Protein 5LP9 (pdb70)

B-factor: mean 19.64, std 20.57, range [0.11, 156.97]

Foldseek 3Di:
DDFWKAAWAKEWEAEQEDDPFWHWDPDQRTDIDTQGMDTLVQQAAAFGKDRKDKDKTKTFQGDVVRFFKKWKAKAADACDPVRQQWHNFPDPPPQHKPQKGKFKAWPVGDTHGRHQPGIGDIDTDDGGMDIGMIIMIMGGRHRMGYHYGYYYMYMYMDGD

Sequence (160 aa):
AADDTTTTVNNGGGGTTIIHHFKGGEEVVVNAACAVDAGSVDDQTTVVQQLLGGQQVVRRTASLKQAGATSSSAVVGFNNIIQLNDCDTTTVATKAAVAFLGTTAIDDATRTDVLLALQSSAAGSATNVGVQIILLDRTTGNALTLDGATFSAAQQTTTTLNNNGTNNTTIIPPFQQARYYAIGEEATPGAANADATFKKVVQQYQQ

Secondary structure (DSSP, 8-state):
--SSEEEEEEEEEE-----SS-EE-TTTSEEEEEPPEEEGGGS-STT-EEEEEEEEEEEEEE-TTT-SEEEEEEE--EEETTEEEEEPPS--STTB-EEEEEEEE-TTS-B--SBS--PPPPEEPPSEEEEEEEEEEEEEEEEEE-EEEEEEEEEEEEE-

Radius of gyration: 16.4 Å; Cα contacts (8 Å, |Δi|>4): 590; chains: 1; bounding box: 34×29×52 Å

Solvent-accessible surface area: 7360 Å² total; per-residue (Å²): 157,46,110,80,18,0,52,23,23,39,0,52,0,104,5,133,52,142,72,92,1,7,49,21,37,89,54,5,30,78,27,69,8,125,11,25,129,11,147,22,80,49,0,52,82,62,38,24,55,29,42,55,42,62,12,70,0,56,0,35,114,6,61,42,132,74,4,66,68,0,0,0,0,0,87,26,96,34,38,55,97,102,92,73,39,0,2,23,19,133,42,74,67,112,64,20,0,47,58,2,0,0,7,0,6,8,125,76,42,86,33,6,44,8,75,9,68,48,63,7,26,56,23,100,14,83,103,27,79,5,64,0,52,9,68,0,60,1,37,0,43,17,122,5,51,46,6,38,0,59,2,72,6,62,4,81,21,73,40,137

InterPro domains:
  IPR000259 Fimbrial-type adhesion domain [PF00419] (33-182)
  IPR008966 Adhesion domain superfamily [SSF49401] (32-182)
  IPR036937 Fimbrial-type adhesion domain superfamily [G3DSA:2.60.40.1090] (31-182)
  IPR050263 Bacterial Fimbrial Adherence [PTHR33420] (1-182)

Organism: Shigella flexneri (NCBI:txid623)

Structure (mmCIF, N/CA/C/O backbone):
data_5LP9
#
_entry.id   5LP9
#
_cell.length_a   24.140
_cell.length_b   53.780
_cell.length_c   50.290
_cell.angle_alpha   90.000
_cell.angle_beta   100.336
_cell.angle_gamma   90.000
#
_symmetry.space_group_name_H-M   'P 1 21 1'
#
loop_
_entity.id
_entity.type
_entity.pdbx_description
1 polymer 'Major type 1 subunit fimbrin (Pilin)'
2 water water
#
loop_
_atom_site.group_PDB
_atom_site.id
_atom_site.type_symbol
_atom_site.label_atom_id
_atom_site.label_alt_id
_atom_site.label_comp_id
_atom_site.label_asym_id
_atom_site.label_entity_id
_atom_site.label_seq_id
_atom_site.pdbx_PDB_ins_code
_atom_site.Cartn_x
_atom_site.Cartn_y
_atom_site.Cartn_z
_atom_site.occupancy
_atom_site.B_iso_or_equiv
_atom_site.auth_seq_id
_atom_site.auth_comp_id
_atom_site.auth_asym_id
_atom_site.auth_atom_id
_atom_site.pdbx_PDB_model_num
ATOM 1 N N A ALA A 1 3 ? 0.37659 -5.79520 42.02820 0.720 21.20517 3 ALA A N 1
ATOM 2 N N B ALA A 1 3 ? 0.79031 -4.96544 41.31901 0.280 13.80955 3 ALA A N 1
ATOM 3 C CA A ALA A 1 3 ? -0.47048 -5.53482 40.87449 0.720 12.98050 3 ALA A CA 1
ATOM 4 C CA B ALA A 1 3 ? -0.45778 -5.71364 41.22391 0.280 16.04140 3 ALA A CA 1
ATOM 5 C C A ALA A 1 3 ? -1.54526 -4.49567 41.20443 0.720 9.24848 3 ALA A C 1
ATOM 6 C C B ALA A 1 3 ? -1.64296 -4.79255 41.49760 0.280 22.23688 3 ALA A C 1
ATOM 7 O O A ALA A 1 3 ? -2.39539 -4.16955 40.39379 0.720 13.61742 3 ALA A O 1
ATOM 8 O O B ALA A 1 3 ? -2.69112 -4.90403 40.86195 0.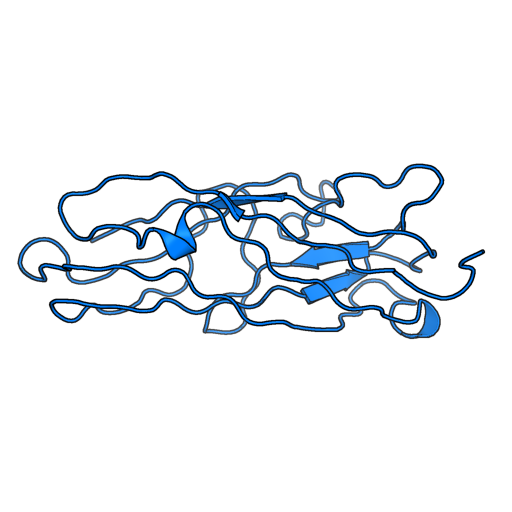280 15.26762 3 ALA A O 1
ATOM 19 N N A ASP A 1 4 ? -1.50257 -3.95300 42.40244 0.660 10.34071 4 ASP A N 1
ATOM 20 N N B ASP A 1 4 ? -1.46260 -3.87820 42.44814 0.340 36.81231 4 ASP A N 1
ATOM 21 C CA A ASP A 1 4 ? -2.47176 -2.96163 42.85387 0.660 9.17742 4 ASP A CA 1
ATOM 22 C CA B ASP A 1 4 ? -2.50425 -2.94772 42.87189 0.340 26.59003 4 ASP A CA 1
ATOM 23 C C A ASP A 1 4 ? -1.89749 -1.56915 42.60768 0.660 9.95909 4 ASP A C 1
ATOM 24 C C B ASP A 1 4 ? -1.97528 -1.53330 42.68101 0.340 13.45688 4 ASP A C 1
ATOM 25 O O A ASP A 1 4 ? -0.92563 -1.16808 43.25562 0.660 12.52519 4 ASP A O 1
ATOM 26 O O B ASP A 1 4 ? -1.09789 -1.08996 43.42985 0.340 13.90430 4 ASP A O 1
ATOM 43 N N . THR A 1 5 ? -2.51071 -0.82738 41.68518 1.000 8.47470 5 THR A N 1
ATOM 44 C CA . THR A 1 5 ? -2.14876 0.55956 41.41853 1.000 8.55892 5 THR A CA 1
ATOM 45 C C . THR A 1 5 ? -3.24765 1.54035 41.78579 1.000 8.16940 5 THR A C 1
ATOM 46 O O . THR A 1 5 ? -3.07447 2.74109 41.57003 1.000 9.54588 5 THR A O 1
ATOM 57 N N . THR A 1 6 ? -4.35545 1.06917 42.35628 1.000 7.75883 6 THR A N 1
ATOM 58 C CA . THR A 1 6 ? -5.53606 1.91057 42.50623 1.000 8.13519 6 THR A CA 1
ATOM 59 C C . THR A 1 6 ? -6.23603 1.85219 43.85114 1.000 8.17730 6 THR A C 1
ATOM 60 O O . THR A 1 6 ? -7.15368 2.65815 44.02855 1.000 9.34059 6 THR A O 1
ATOM 71 N N . THR A 1 7 ? -5.89086 0.94772 44.77613 1.000 8.89317 7 THR A N 1
ATOM 72 C CA A THR A 1 7 ? -6.66937 0.79198 46.00203 0.580 11.83563 7 THR A CA 1
ATOM 73 C CA B THR A 1 7 ? -6.66423 0.83355 46.00551 0.420 7.29561 7 THR A CA 1
ATOM 74 C C . THR A 1 7 ? -5.78364 0.68813 47.23771 1.000 9.50640 7 THR A C 1
ATOM 75 O O . THR A 1 7 ? -4.66078 0.16851 47.19648 1.000 10.26965 7 THR A O 1
ATOM 96 N N . VAL A 1 8 ? -6.34117 1.15578 48.34566 1.000 10.04331 8 VAL A N 1
ATOM 97 C CA . VAL A 1 8 ? -5.92862 0.74251 49.67511 1.000 11.08028 8 VAL A CA 1
ATOM 98 C C . VAL A 1 8 ? -6.68744 -0.55398 49.93687 1.000 12.16725 8 VAL A C 1
ATOM 99 O O . VAL A 1 8 ? -7.92061 -0.57568 49.88700 1.000 13.37266 8 VAL A O 1
ATOM 112 N N A ASN A 1 9 ? -5.92899 -1.63945 50.14271 0.480 13.63058 9 ASN A N 1
ATOM 113 N N B ASN A 1 9 ? -5.97665 -1.64355 50.20995 0.520 11.41979 9 ASN A N 1
ATOM 114 C CA A ASN A 1 9 ? -6.44165 -3.00443 50.27271 0.480 15.79137 9 ASN A CA 1
ATOM 115 C CA B ASN A 1 9 ? -6.65337 -2.93037 50.31388 0.520 11.68298 9 ASN A CA 1
ATOM 116 C C A ASN A 1 9 ? -6.55121 -3.31520 51.75684 0.480 19.08913 9 ASN A C 1
ATOM 117 C C B ASN A 1 9 ? -6.41801 -3.58738 51.66968 0.520 14.01747 9 ASN A C 1
ATOM 118 O O A ASN A 1 9 ? -5.60996 -3.81051 52.37835 0.480 22.36584 9 ASN A O 1
ATOM 119 O O B ASN A 1 9 ? -5.50699 -3.22603 52.42139 0.520 20.99462 9 ASN A O 1
ATOM 140 N N A GLY A 1 10 ? -7.71038 -3.02738 52.32641 0.500 24.76086 10 GLY A N 1
ATOM 141 N N B GLY A 1 10 ? -7.27093 -4.56902 51.96952 0.500 17.02836 10 GLY A N 1
ATOM 142 C CA A GLY A 1 10 ? -7.93082 -3.31121 53.72643 0.500 35.63322 10 GLY A CA 1
ATOM 143 C CA B GLY A 1 10 ? -7.16178 -5.34441 53.18894 0.500 23.96603 10 GLY A CA 1
ATOM 144 C C A GLY A 1 10 ? -7.75076 -4.76738 54.08309 0.500 29.02716 10 GLY A C 1
ATOM 145 C C B GLY A 1 10 ? -7.89202 -4.71987 54.36051 0.500 15.90980 10 GLY A C 1
ATOM 146 O O A GLY A 1 10 ? -8.39233 -5.65150 53.50847 0.500 22.88959 10 GLY A O 1
ATOM 147 O O B GLY A 1 10 ? -8.98648 -5.16122 54.72804 0.500 23.81601 10 GLY A O 1
ATOM 154 N N A GLY A 1 11 ? -6.85479 -5.02114 55.02798 0.540 39.72582 11 GLY A N 1
ATOM 155 N N B GLY A 1 11 ? -7.29421 -3.69702 54.96394 0.460 11.44611 11 GLY A N 1
ATOM 156 C CA A GLY A 1 11 ? -6.79491 -6.30922 55.67726 0.540 18.51801 11 GLY A CA 1
ATOM 157 C CA B GLY A 1 11 ? -7.93071 -3.00052 56.07281 0.460 13.19369 11 GLY A CA 1
ATOM 158 C C A GLY A 1 11 ? -7.62746 -6.26147 56.93760 0.540 10.34861 11 GLY A C 1
ATOM 159 C C B GLY A 1 11 ? -8.25460 -3.84497 57.28755 0.460 13.05420 11 GLY A C 1
ATOM 160 O O A GLY A 1 11 ? -8.86098 -6.31078 56.87742 0.540 11.31451 11 GLY A O 1
ATOM 161 O O B GLY A 1 11 ? -9.32177 -3.66831 57.88348 0.460 13.77007 11 GLY A O 1
ATOM 168 N N A THR A 1 12 ? -6.97321 -6.13239 58.08381 0.530 9.23795 12 THR A N 1
ATOM 169 N N B THR A 1 12 ? -7.35765 -4.73524 57.69699 0.470 12.24094 12 THR A N 1
ATOM 170 C CA A THR A 1 12 ? -7.68570 -6.12166 59.34391 0.530 10.16964 12 THR A CA 1
ATOM 171 C CA B THR A 1 12 ? -7.58613 -5.52543 58.90626 0.470 10.96710 12 THR A CA 1
ATOM 172 C C A THR A 1 12 ? -7.07766 -5.06866 60.24353 0.530 9.58536 12 THR A C 1
ATOM 173 C C B THR A 1 12 ? -7.05062 -4.77093 60.12481 0.470 9.11162 12 THR A C 1
ATOM 174 O O A THR A 1 12 ? -5.89727 -4.72717 60.12853 0.530 8.83001 12 THR A O 1
ATOM 175 O O B THR A 1 12 ? -5.87734 -4.38104 60.14579 0.470 10.61443 12 THR A O 1
ATOM 196 N N . ILE A 1 13 ? -7.90873 -4.55467 61.13183 1.000 10.02225 13 ILE A N 1
ATOM 197 C CA A ILE A 1 13 ? -7.43854 -3.91860 62.35076 0.510 9.53535 13 ILE A CA 1
ATOM 198 C CA B ILE A 1 13 ? -7.52141 -3.87564 62.36539 0.490 10.99869 13 ILE A CA 1
ATOM 199 C C . ILE A 1 13 ? -7.67867 -4.88153 63.49661 1.000 9.31691 13 ILE A C 1
ATOM 200 O O . ILE A 1 13 ? -8.77739 -5.42246 63.68275 1.000 10.58285 13 ILE A O 1
ATOM 231 N N A HIS A 1 14 ? -6.64888 -5.06737 64.29703 0.610 11.34873 14 HIS A N 1
ATOM 232 N N B HIS A 1 14 ? -6.57791 -5.18177 64.17717 0.390 7.06137 14 HIS A N 1
ATOM 233 C CA A HIS A 1 14 ? -6.60488 -6.11248 65.30599 0.610 9.33007 14 HIS A CA 1
ATOM 234 C CA B HIS A 1 14 ? -6.57121 -6.08083 65.32091 0.390 10.38546 14 HIS A CA 1
ATOM 235 C C A HIS A 1 14 ? -6.54530 -5.43891 66.66864 0.610 9.03529 14 HIS A C 1
ATOM 236 C C B HIS A 1 14 ? -6.65621 -5.26476 66.60041 0.390 10.52758 14 HIS A C 1
ATOM 237 O O A HIS A 1 14 ? -5.55944 -4.76494 66.98357 0.610 9.14320 14 HIS A O 1
ATOM 238 O O B HIS A 1 14 ? -5.89590 -4.30894 66.78260 0.390 11.75930 14 HIS A O 1
ATOM 267 N N . PHE A 1 15 ? -7.59175 -5.62998 67.47017 1.000 8.51944 15 PHE A N 1
ATOM 268 C CA . PHE A 1 15 ? -7.72712 -5.03438 68.78855 1.000 8.26152 15 PHE A CA 1
ATOM 269 C C . PHE A 1 15 ? -7.50034 -6.09719 69.85154 1.000 9.17215 15 PHE A C 1
ATOM 270 O O . PHE A 1 15 ? -8.07592 -7.19134 69.77502 1.000 11.73035 15 PHE A O 1
ATOM 287 N N . LYS A 1 16 ? -6.70954 -5.75763 70.85937 1.000 8.17203 16 LYS A N 1
ATOM 288 C CA . LYS A 1 16 ? -6.53076 -6.60358 72.02531 1.000 8.15361 16 LYS A CA 1
ATOM 289 C C . LYS A 1 16 ? -6.73293 -5.77757 73.28232 1.000 8.06412 16 LYS A C 1
ATOM 290 O O . LYS A 1 16 ? -6.28935 -4.63098 73.37079 1.000 9.14057 16 LYS A O 1
ATOM 309 N N A GLY A 1 17 ? -7.38098 -6.36920 74.25101 0.440 9.75117 17 GLY A N 1
ATOM 310 N N B GLY A 1 17 ? -7.40413 -6.37819 74.28305 0.560 8.20098 17 GLY A N 1
ATOM 311 C CA A GLY A 1 17 ? -7.44965 -5.75934 75.54826 0.440 8.71420 17 GLY A CA 1
ATOM 312 C CA B GLY A 1 17 ? -7.73687 -5.67691 75.52099 0.560 10.93552 17 GLY A CA 1
ATOM 313 C C A GLY A 1 17 ? -7.77922 -6.90658 76.45379 0.440 8.20625 17 GLY A C 1
ATOM 314 C C B GLY A 1 17 ? -8.13165 -6.55749 76.70232 0.560 9.08004 17 GLY A C 1
ATOM 315 O O A GLY A 1 17 ? -8.75132 -7.61881 76.21799 0.440 9.52483 17 GLY A O 1
ATOM 316 O O B GLY A 1 17 ? -9.31146 -6.73276 77.03739 0.560 11.10659 17 GLY A O 1
ATOM 323 N N A GLU A 1 18 ? -6.93142 -7.18696 77.40474 0.330 14.28329 18 GLU A N 1
ATOM 324 N N B GLU A 1 18 ? -7.14281 -7.09117 77.39098 0.670 16.45987 18 GLU A N 1
ATOM 325 C CA A GLU A 1 18 ? -7.17174 -8.27572 78.33678 0.330 8.37995 18 GLU A CA 1
ATOM 326 C CA B GLU A 1 18 ? -7.40509 -7.98562 78.51340 0.670 17.66264 18 GLU A CA 1
ATOM 327 C C A GLU A 1 18 ? -7.08844 -7.59720 79.68462 0.330 5.91124 18 GLU A C 1
ATOM 328 C C B GLU A 1 18 ? -7.36115 -7.16089 79.79524 0.670 20.27612 18 GLU A C 1
ATOM 329 O O A GLU A 1 18 ? -6.04695 -7.59374 80.33300 0.330 7.95622 18 GLU A O 1
ATOM 330 O O B GLU A 1 18 ? -6.32550 -7.04817 80.45219 0.670 24.90299 18 GLU A O 1
ATOM 353 N N A VAL A 1 19 ? -8.18022 -6.95970 80.06526 0.380 6.11389 19 VAL A N 1
ATOM 354 N N B VAL A 1 19 ? -8.50228 -6.58737 80.15759 0.620 26.91639 19 VAL A N 1
ATOM 355 C CA A VAL A 1 19 ? -8.23968 -6.15738 81.28390 0.380 6.40603 19 VAL A CA 1
ATOM 356 C CA B VAL A 1 19 ? -8.60767 -5.73489 81.33146 0.620 40.23640 19 VAL A CA 1
ATOM 357 C C A VAL A 1 19 ? -9.33578 -6.70595 82.20070 0.380 7.06400 19 VAL A C 1
ATOM 358 C C B VAL A 1 19 ? -9.56778 -6.39919 82.30476 0.620 19.49444 19 VAL A C 1
ATOM 359 O O A VAL A 1 19 ? -10.35071 -7.22969 81.72621 0.380 9.89856 19 VAL A O 1
ATOM 360 O O B VAL A 1 19 ? -10.71104 -6.71513 81.95091 0.620 21.15254 19 VAL A O 1
ATOM 385 N N . VAL A 1 20 ? -9.10578 -6.60810 83.52919 1.000 9.85644 20 VAL A N 1
ATOM 386 C CA . VAL A 1 20 ? -9.89641 -7.27791 84.56368 1.000 10.87236 20 VAL A CA 1
ATOM 387 C C . VAL A 1 20 ? -10.35581 -6.25268 85.60009 1.000 10.33282 20 VAL A C 1
ATOM 388 O O . VAL A 1 20 ? -9.54214 -5.47292 86.11392 1.000 12.40149 20 VAL A O 1
ATOM 401 N N . ASN A 1 21 ? -11.64702 -6.31178 85.94941 1.000 10.98816 21 ASN A N 1
ATOM 402 C CA . ASN A 1 21 ? -12.23611 -5.41136 86.92063 1.000 9.89592 21 ASN A CA 1
ATOM 403 C C . ASN A 1 21 ? -13.41565 -6.09919 87.58757 1.000 10.30387 21 ASN A C 1
ATOM 404 O O . ASN A 1 21 ? -14.09370 -6.91776 86.97168 1.000 11.01974 21 ASN A O 1
ATOM 415 N N . ALA A 1 22 ? -13.69013 -5.72441 88.83648 1.000 10.77498 22 ALA A N 1
ATOM 416 C CA . ALA A 1 22 ? -14.83281 -6.28245 89.55606 1.000 12.59888 22 ALA A CA 1
ATOM 417 C C . ALA A 1 22 ? -16.18253 -5.86480 88.96603 1.000 9.84329 22 ALA A C 1
ATOM 418 O O . ALA A 1 22 ? -17.19551 -6.52163 89.22704 1.000 12.65941 22 ALA A O 1
ATOM 425 N N . ALA A 1 23 ? -16.23563 -4.78068 88.20198 1.000 7.65881 23 ALA A N 1
ATOM 426 C CA . ALA A 1 23 ? -17.52611 -4.25082 87.76300 1.000 7.95885 23 ALA A CA 1
ATOM 427 C C . ALA A 1 23 ? -18.20824 -5.14582 86.73363 1.000 7.09559 23 ALA A C 1
ATOM 428 O O . ALA A 1 23 ? -19.41971 -5.38424 86.81820 1.000 8.26415 23 ALA A O 1
ATOM 435 N N . CYS A 1 24 ? -17.44642 -5.57472 85.72669 1.000 7.81936 24 CYS A N 1
ATOM 436 C CA . CYS A 1 24 ? -17.93026 -6.33711 84.58986 1.000 7.38246 24 CYS A CA 1
ATOM 437 C C . CYS A 1 24 ? -16.78047 -7.20809 84.10485 1.000 7.58512 24 CYS A C 1
ATOM 438 O O . CYS A 1 24 ? -15.62228 -6.93052 84.39981 1.000 9.16162 24 CYS A O 1
ATOM 445 N N . ALA A 1 25 ? -17.10644 -8.22168 83.30870 1.000 7.71408 25 ALA A N 1
ATOM 446 C CA . ALA A 1 25 ? -16.11932 -9.01043 82.58423 1.000 7.98780 25 ALA A CA 1
ATOM 447 C C . ALA A 1 25 ? -16.13318 -8.60713 81.12223 1.000 7.69303 25 ALA A C 1
ATOM 448 O O . ALA A 1 25 ? -17.18859 -8.50607 80.51387 1.000 10.47231 25 ALA A O 1
ATOM 455 N N . VAL A 1 26 ? -14.96070 -8.43692 80.52147 1.000 7.89305 26 VAL A N 1
ATOM 456 C CA . VAL A 1 26 ? -14.92668 -8.20902 79.08144 1.000 7.25087 26 VAL A CA 1
ATOM 457 C C . VAL A 1 26 ? -15.24423 -9.52515 78.38085 1.000 6.93504 26 VAL A C 1
ATOM 458 O O . VAL A 1 26 ? -14.63776 -10.56802 78.66486 1.000 7.47458 26 VAL A O 1
ATOM 471 N N . ASP A 1 27 ? -16.20319 -9.49214 77.46564 1.000 6.81397 27 ASP A N 1
ATOM 472 C CA . ASP A 1 27 ? -16.61822 -10.69801 76.76036 1.000 6.68501 27 ASP A CA 1
ATOM 473 C C . ASP A 1 27 ? -15.43441 -11.32606 76.04127 1.000 6.71396 27 ASP A C 1
ATOM 474 O O . ASP A 1 27 ? -14.58818 -10.62867 75.47828 1.000 7.10875 27 ASP A O 1
ATOM 483 N N . ALA A 1 28 ? -15.41550 -12.65382 75.99377 1.000 6.79555 28 ALA A N 1
ATOM 484 C CA . ALA A 1 28 ? -14.30506 -13.33656 75.35452 1.000 7.32983 28 ALA A CA 1
ATOM 485 C C . ALA A 1 28 ? -14.21843 -13.04066 73.86496 1.000 7.43510 28 ALA A C 1
ATOM 486 O O . ALA A 1 28 ? -13.13513 -13.17780 73.29606 1.000 8.52997 28 ALA A O 1
ATOM 493 N N . GLY A 1 29 ? -15.31267 -12.64294 73.22188 1.000 7.45616 29 GLY A N 1
ATOM 494 C CA . GLY A 1 29 ? -15.24837 -12.23930 71.82794 1.000 8.09834 29 GLY A CA 1
ATOM 495 C C . GLY A 1 29 ? -14.73074 -10.83850 71.60506 1.000 8.02991 29 GLY A C 1
ATOM 496 O O . GLY A 1 29 ? -14.57845 -10.43581 70.44942 1.000 11.04869 29 GLY A O 1
ATOM 500 N N . SER A 1 30 ? -14.49480 -10.07360 72.67186 1.000 6.90083 30 SER A N 1
ATOM 501 C CA . SER A 1 30 ? -14.03113 -8.70216 72.55726 1.000 7.31403 30 SER A CA 1
ATOM 502 C C . SER A 1 30 ? -12.55329 -8.51515 72.87312 1.000 7.47984 30 SER A C 1
ATOM 503 O O . SER A 1 30 ? -11.98602 -7.49871 72.47180 1.000 8.91949 30 SER A O 1
ATOM 511 N N . VAL A 1 31 ? -11.93141 -9.45292 73.59825 1.000 7.95359 31 VAL A N 1
ATOM 512 C CA . VAL A 1 31 ? -10.57241 -9.26155 74.09405 1.000 8.58524 31 VAL A CA 1
ATOM 513 C C . VAL A 1 31 ? -9.51604 -9.39836 73.01096 1.000 8.27994 31 VAL A C 1
ATOM 514 O O . VAL A 1 31 ? -8.38023 -8.94888 73.19674 1.000 8.89580 31 VAL A O 1
ATOM 527 N N A ASP A 1 32 ? -9.81675 -10.13765 71.95230 0.350 14.42541 32 ASP A N 1
ATOM 528 N N B ASP A 1 32 ? -9.85806 -10.01191 71.87616 0.650 7.13243 32 ASP A N 1
ATOM 529 C CA A ASP A 1 32 ? -8.92476 -10.28234 70.80650 0.350 21.47889 32 ASP A CA 1
ATOM 530 C CA B ASP A 1 32 ? -8.89138 -10.25672 70.81672 0.650 7.96148 32 ASP A CA 1
ATOM 531 C C A ASP A 1 32 ? -9.87642 -10.32904 69.62362 0.350 12.15409 32 ASP A C 1
ATOM 532 C C B ASP A 1 32 ? -9.61260 -10.35022 69.48321 0.650 9.81697 32 ASP A C 1
ATOM 533 O O A ASP A 1 32 ? -10.53864 -11.34444 69.39577 0.350 14.34383 32 ASP A O 1
ATOM 534 O O B ASP A 1 32 ? -9.82817 -11.44696 68.96840 0.650 12.62520 32 ASP A O 1
ATOM 551 N N . GLN A 1 33 ? -9.98024 -9.21809 68.89988 1.000 9.90119 33 GLN A N 1
ATOM 552 C CA . GLN A 1 33 ? -10.92212 -9.17485 67.79101 1.000 10.78287 33 GLN A CA 1
ATOM 553 C C . GLN A 1 33 ? -10.30265 -8.50230 66.58265 1.000 10.75392 33 GLN A C 1
ATOM 554 O O . GLN A 1 33 ? -9.39446 -7.68092 66.70101 1.000 11.43032 33 GLN A O 1
ATOM 569 N N A THR A 1 34 ? -10.86562 -8.76982 65.41675 0.560 14.86231 34 THR A N 1
ATOM 570 N N B THR A 1 34 ? -10.76753 -8.94700 65.41948 0.440 14.63860 34 THR A N 1
ATOM 571 C CA A THR A 1 34 ? -10.47688 -8.05749 64.20986 0.560 13.55426 34 THR A CA 1
ATOM 572 C CA B THR A 1 34 ? -10.21114 -8.59613 64.12078 0.440 14.22802 34 THR A CA 1
ATOM 573 C C A THR A 1 34 ? -11.68327 -7.37490 63.58298 0.560 11.29346 34 THR A C 1
ATOM 574 C C B THR A 1 34 ? -11.35294 -8.02434 63.29479 0.440 15.30710 34 THR A C 1
ATOM 575 O O A THR A 1 34 ? -12.80719 -7.89712 63.62262 0.560 13.63058 34 THR A O 1
ATOM 576 O O B THR A 1 34 ? -12.35547 -8.71053 63.07710 0.440 18.34167 34 THR A O 1
ATOM 597 N N A VAL A 1 35 ? -11.44281 -6.20440 63.01704 0.400 10.27492 35 VAL A N 1
ATOM 598 N N B V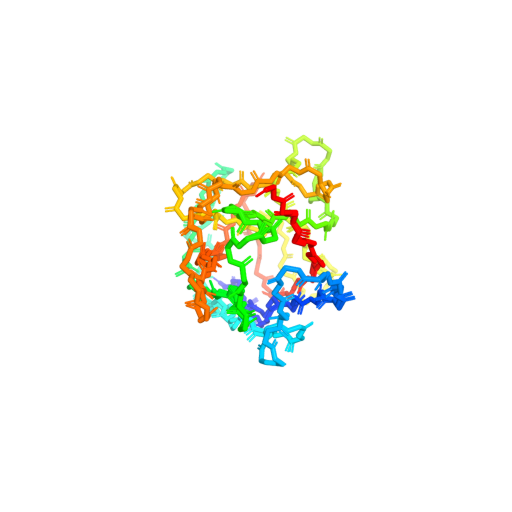AL A 1 35 ? -11.19937 -6.77732 62.83763 0.600 15.02549 35 VAL A N 1
ATOM 599 C CA A VAL A 1 35 ? -12.42681 -5.52918 62.19949 0.400 13.94378 35 VAL A CA 1
ATOM 600 C CA B VAL A 1 35 ? -12.22947 -6.01986 62.12409 0.600 18.41010 35 VAL A CA 1
ATOM 601 C C A VAL A 1 35 ? -11.89270 -5.61935 60.78750 0.400 14.36751 35 VAL A C 1
ATOM 602 C C B VAL A 1 35 ? -11.71163 -5.69300 60.72398 0.600 15.63345 35 VAL A C 1
ATOM 603 O O A VAL A 1 35 ? -10.86543 -5.00724 60.47127 0.400 14.56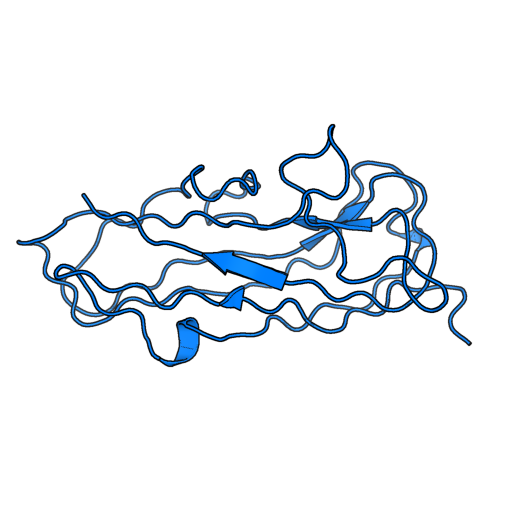490 35 VAL A O 1
ATOM 604 O O B VAL A 1 35 ? -10.50142 -5.54735 60.55261 0.600 10.91710 35 VAL A O 1
ATOM 629 N N A GLN A 1 36 ? -12.53305 -6.43616 59.95647 0.500 10.70918 36 GLN A N 1
ATOM 630 N N B GLN A 1 36 ? -12.61796 -5.53092 59.73223 0.500 10.63812 36 GLN A N 1
ATOM 631 C CA A GLN A 1 36 ? -12.16686 -6.44284 58.55507 0.500 11.39347 36 GLN A CA 1
ATOM 632 C CA B GLN A 1 36 ? -12.25674 -5.52584 58.30369 0.500 10.90131 36 GLN A CA 1
ATOM 633 C C A GLN A 1 36 ? -12.24513 -5.01770 58.02923 0.500 11.05922 36 GLN A C 1
ATOM 634 C C B GLN A 1 36 ? -12.85259 -4.32584 57.55889 0.500 10.16438 36 GLN A C 1
ATOM 635 O O A GLN A 1 36 ? -13.24061 -4.31830 58.24407 0.500 13.97273 36 GLN A O 1
ATOM 636 O O B GLN A 1 36 ? -14.06183 -4.29363 57.29836 0.500 11.27504 36 GLN A O 1
ATOM 663 N N A LEU A 1 37 ? -11.17263 -4.58162 57.36959 0.470 11.00921 37 LEU A N 1
ATOM 664 N N B LEU A 1 37 ? -12.00329 -3.35646 57.16560 0.530 9.23005 37 LEU A N 1
ATOM 665 C CA A LEU A 1 37 ? -11.09075 -3.26904 56.74729 0.470 10.47231 37 LEU A CA 1
ATOM 666 C CA B LEU A 1 37 ? -12.46944 -2.16981 56.44710 0.530 9.08530 37 LEU A CA 1
ATOM 667 C C A LEU A 1 37 ? -11.40610 -3.38715 55.26280 0.470 12.59098 37 LEU A C 1
ATOM 668 C C B LEU A 1 37 ? -12.58086 -2.37627 54.94038 0.530 9.31164 37 LEU A C 1
ATOM 669 O O A LEU A 1 37 ? -11.08490 -4.38718 54.61651 0.470 15.94402 37 LEU A O 1
ATOM 670 O O B LEU A 1 37 ? -13.24390 -1.57844 54.26504 0.530 10.16964 37 LEU A O 1
ATOM 701 N N A GLY A 1 38 ? -12.03127 -2.34565 54.72603 0.420 16.37565 38 GLY A N 1
ATOM 702 N N B GLY A 1 38 ? -11.95866 -3.41678 54.40343 0.580 23.99235 38 GLY A N 1
ATOM 703 C CA A GLY A 1 38 ? -12.50071 -2.38103 53.36017 0.420 12.50413 38 GLY A CA 1
ATOM 704 C CA B GLY A 1 38 ? -12.06008 -3.66515 52.98705 0.580 12.25410 38 GLY A CA 1
ATOM 705 C C A GLY A 1 38 ? -11.43650 -2.02148 52.34017 0.420 11.47243 38 GLY A C 1
ATOM 706 C C B GLY A 1 38 ? -11.23138 -2.69222 52.15648 0.580 10.79866 38 GLY A C 1
ATOM 707 O O A GLY A 1 38 ? -10.32835 -1.60294 52.65759 0.420 10.95131 38 GLY A O 1
ATOM 708 O O B GLY A 1 38 ? -10.28043 -2.07125 52.62410 0.580 11.88037 38 GLY A O 1
ATOM 715 N N A GLN A 1 39 ? -11.80183 -2.20702 51.07767 0.640 17.88899 39 GLN A N 1
ATOM 716 N N B GLN A 1 39 ? -11.63208 -2.56189 50.89508 0.360 9.14847 39 GLN A N 1
ATOM 717 C CA A GLN A 1 39 ? -10.97529 -1.84706 49.93521 0.640 13.55162 39 GLN A CA 1
ATOM 718 C CA B GLN A 1 39 ? -10.87157 -1.88537 49.85197 0.360 10.05121 39 GLN A CA 1
ATOM 719 C C A GLN A 1 39 ? -11.50618 -0.53169 49.38573 0.640 12.00407 39 GLN A C 1
ATOM 720 C C B GLN A 1 39 ? -11.48003 -0.51452 49.55238 0.360 12.59362 39 GLN A C 1
ATOM 721 O O A GLN A 1 39 ? -12.70829 -0.40047 49.16335 0.640 11.36189 39 GLN A O 1
ATOM 722 O O B GLN A 1 39 ? -12.69522 -0.32433 49.65114 0.360 14.15959 39 GLN A O 1
ATOM 749 N N . VAL A 1 40 ? -10.62303 0.44347 49.19240 1.000 11.77510 40 VAL A N 1
ATOM 750 C CA A VAL A 1 40 ? -11.01957 1.80726 48.83149 0.550 14.24908 40 VAL A CA 1
ATOM 751 C CA B VAL A 1 40 ? -11.05796 1.77660 48.78618 0.450 13.47793 40 VAL A CA 1
ATOM 752 C C . VAL A 1 40 ? -10.10466 2.30098 47.71678 1.000 11.06448 40 VAL A C 1
ATOM 753 O O . VAL A 1 40 ? -8.88364 2.18466 47.83230 1.000 12.05671 40 VAL A O 1
ATOM 778 N N . ARG A 1 41 ? -10.67343 2.87808 46.65975 1.000 11.32241 41 ARG A N 1
ATOM 779 C CA A ARG A 1 41 ? -9.84553 3.46639 45.62129 0.390 11.31978 41 ARG A CA 1
ATOM 780 C CA B ARG A 1 41 ? -9.84344 3.47173 45.61812 0.610 9.18268 41 ARG A CA 1
ATOM 781 C C . ARG A 1 41 ? -9.07671 4.66190 46.17754 1.000 9.93014 41 ARG A C 1
ATOM 782 O O . ARG A 1 41 ? -9.62184 5.49255 46.90728 1.000 11.54086 41 ARG A O 1
ATOM 822 N N . THR A 1 42 ? -7.79461 4.73784 45.82796 1.000 9.75643 42 THR A N 1
ATOM 823 C CA . THR A 1 42 ? -6.99208 5.87446 46.25072 1.000 10.51705 42 THR A CA 1
ATOM 824 C C . THR A 1 42 ? -7.56821 7.18095 45.72348 1.000 11.64613 42 THR A C 1
ATOM 825 O O . THR A 1 42 ? -7.38520 8.22879 46.35360 1.000 13.13052 42 THR A O 1
ATOM 836 N N . ALA A 1 43 ? -8.29284 7.13700 44.60181 1.000 12.97787 43 ALA A N 1
ATOM 837 C CA . ALA A 1 43 ? -8.98350 8.32140 44.10259 1.000 18.39957 43 ALA A CA 1
ATOM 838 C C . ALA A 1 43 ? -9.95758 8.89534 45.12464 1.000 17.90215 43 ALA A C 1
ATOM 839 O O . ALA A 1 43 ? -10.28441 10.08653 45.05397 1.000 22.05528 43 ALA A O 1
ATOM 846 N N . SER A 1 44 ? -10.43484 8.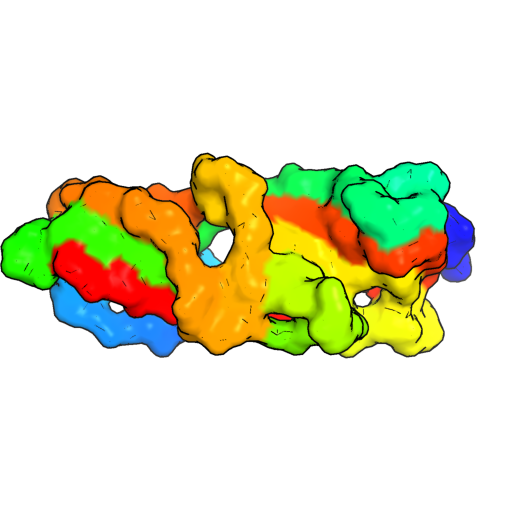07702 46.06030 1.000 15.04654 44 SER A N 1
ATOM 847 C CA . SER A 1 44 ? -11.36779 8.51660 47.09010 1.000 16.32564 44 SER A CA 1
ATOM 848 C C . SER A 1 44 ? -10.67062 9.01924 48.34687 1.000 17.27839 44 SER A C 1
ATOM 849 O O . SER A 1 44 ? -11.34792 9.47572 49.27351 1.000 19.81290 44 SER A O 1
ATOM 857 N N . LEU A 1 45 ? -9.34812 8.92660 48.40380 1.000 15.65714 45 LEU A N 1
ATOM 858 C CA . LEU A 1 45 ? -8.54558 9.34627 49.54570 1.000 14.29119 45 LEU A CA 1
ATOM 859 C C . LEU A 1 45 ? -7.38844 10.19952 49.05673 1.000 13.53847 45 LEU A C 1
ATOM 860 O O . LEU A 1 45 ? -6.21525 9.93719 49.33295 1.000 15.24393 45 LEU A O 1
ATOM 876 N N . LYS A 1 46 ? -7.72669 11.24234 48.29816 1.000 16.89150 46 LYS A N 1
ATOM 877 C CA . LYS A 1 46 ? -6.74686 11.98614 47.52394 1.000 25.22408 46 LYS A CA 1
ATOM 878 C C . LYS A 1 46 ? -6.20141 13.19269 48.25924 1.000 17.12047 46 LYS A C 1
ATOM 879 O O . LYS A 1 46 ? -5.21045 13.77349 47.80857 1.000 20.02345 46 LYS A O 1
ATOM 885 N N . GLN A 1 47 ? -6.81324 13.58657 49.36750 1.000 16.14141 47 GLN A N 1
ATOM 886 C CA . GLN A 1 47 ? -6.35406 14.75380 50.09380 1.000 18.44958 47 GLN A CA 1
ATOM 887 C C . GLN A 1 47 ? -6.47015 14.51543 51.58553 1.000 17.24154 47 GLN A C 1
ATOM 888 O O . GLN A 1 47 ? -7.28476 13.70974 52.04817 1.000 15.91507 47 GLN A O 1
ATOM 897 N N . ALA A 1 48 ? -5.63280 15.23576 52.32423 1.000 16.03087 48 ALA A N 1
ATOM 898 C CA . ALA A 1 48 ? -5.63759 15.14851 53.76874 1.000 26.82164 48 ALA A CA 1
ATOM 899 C C . ALA A 1 48 ? -7.04403 15.38456 54.29113 1.000 16.44408 48 ALA A C 1
ATOM 900 O O . ALA A 1 48 ? -7.75415 16.29182 53.85015 1.000 16.98098 48 ALA A O 1
ATOM 907 N N . GLY A 1 49 ? -7.44052 14.55653 55.25031 1.000 15.59134 49 GLY A N 1
ATOM 908 C CA . GLY A 1 49 ? -8.74731 14.65803 55.85344 1.000 21.05252 49 GLY A CA 1
ATOM 909 C C . GLY A 1 49 ? -9.82475 13.81681 55.20424 1.000 14.54911 49 GLY A C 1
ATOM 910 O O . GLY A 1 49 ? -10.90047 13.65628 55.79380 1.000 17.22575 49 GLY A O 1
ATOM 914 N N . ALA A 1 50 ? -9.58993 13.29082 54.00773 1.000 14.66755 50 ALA A N 1
ATOM 915 C CA . ALA A 1 50 ? -10.55606 12.39061 53.39639 1.000 13.46214 50 ALA A CA 1
ATOM 916 C C . ALA A 1 50 ? -10.70321 11.13389 54.24249 1.000 11.88827 50 ALA A C 1
ATOM 917 O O . ALA A 1 50 ? -9.72905 10.64155 54.82082 1.000 11.50138 50 ALA A O 1
ATOM 924 N N . THR A 1 51 ? -11.92754 10.60368 54.29389 1.000 12.13040 51 THR A N 1
ATOM 925 C CA . THR A 1 51 ? -12.22016 9.39544 55.05670 1.000 11.19871 51 THR A CA 1
ATOM 926 C C . THR A 1 51 ? -13.04936 8.43353 54.21484 1.000 10.80393 51 THR A C 1
ATOM 927 O O . THR A 1 51 ? -13.67982 8.83009 53.23114 1.000 13.32528 51 THR A O 1
ATOM 938 N N . SER A 1 52 ? -13.05923 7.15971 54.61894 1.000 10.20122 52 SER A N 1
ATOM 939 C CA A SER A 1 52 ? -13.84639 6.15251 53.92090 0.950 10.21701 52 SER A CA 1
ATOM 940 C CA B SER A 1 52 ? -13.87644 6.16935 53.93201 0.050 14.41752 52 SER A CA 1
ATOM 941 C C . SER A 1 52 ? -14.02938 4.91190 54.78186 1.000 9.36691 52 SER A C 1
ATOM 942 O O . SER A 1 52 ? -13.19656 4.59848 55.63020 1.000 9.42745 52 SER A O 1
ATOM 956 N N . SER A 1 53 ? -15.11487 4.18718 54.50962 1.000 10.40125 53 SER A N 1
ATOM 957 C CA . SER A 1 53 ? -15.26438 2.77831 54.87600 1.000 11.62771 53 SER A CA 1
ATOM 958 C C . SER A 1 53 ? -15.33109 2.54922 56.37745 1.000 10.11437 53 SER A C 1
ATOM 959 O O . SER A 1 53 ? -14.62453 1.70932 56.92783 1.000 12.95945 53 SER A O 1
ATOM 967 N N . ALA A 1 54 ? -16.21046 3.28180 57.02881 1.000 10.77761 54 ALA A N 1
ATOM 968 C CA . ALA A 1 54 ? -16.43746 3.07387 58.44261 1.000 9.45113 54 ALA A CA 1
ATOM 969 C C . ALA A 1 54 ? -17.10353 1.72973 58.68165 1.000 10.36703 54 ALA A C 1
ATOM 970 O O . ALA A 1 54 ? -18.13279 1.41635 58.07845 1.000 14.78598 54 ALA A O 1
ATOM 977 N N A VAL A 1 55 ? -16.53899 0.96364 59.61364 0.320 6.99558 55 VAL A N 1
ATOM 978 N N B VAL A 1 55 ? -16.50489 0.94059 59.56788 0.680 10.63285 55 VAL A N 1
ATOM 979 C CA A VAL A 1 55 ? -16.99981 -0.37866 59.94738 0.320 10.10911 55 VAL A CA 1
ATOM 980 C CA B VAL A 1 55 ? -17.03172 -0.35920 59.95628 0.680 8.82737 55 VAL A CA 1
ATOM 981 C C A VAL A 1 55 ? -17.13150 -0.49205 61.46181 0.320 8.96423 55 VAL A C 1
ATOM 982 C C B VAL A 1 55 ? -17.17898 -0.40188 61.46748 0.680 8.40101 55 VAL A C 1
ATOM 983 O O A VAL A 1 55 ? -16.19669 -0.16950 62.20358 0.320 8.14571 55 VAL A O 1
ATOM 984 O O B VAL A 1 55 ? -16.31044 0.06390 62.21200 0.680 9.36691 55 VAL A O 1
ATOM 1009 N N . GLY A 1 56 ? -18.29118 -0.96224 61.91356 1.000 9.56167 56 GLY A N 1
ATOM 1010 C CA . GLY A 1 56 ? -18.56827 -1.02511 63.33060 1.000 9.26427 56 GLY A CA 1
ATOM 1011 C C . GLY A 1 56 ? -17.87436 -2.18022 64.03467 1.000 8.90896 56 GLY A C 1
ATOM 1012 O O . GLY A 1 56 ? -17.65577 -3.25759 63.47789 1.000 10.06700 56 GLY A O 1
ATOM 1016 N N . PHE A 1 57 ? -17.56734 -1.95076 65.30271 1.000 8.28257 57 PHE A N 1
ATOM 1017 C CA . PHE A 1 57 ? -17.16281 -3.01896 66.20611 1.000 8.74052 57 PHE A CA 1
ATOM 1018 C C . PHE A 1 57 ? -17.58354 -2.60410 67.60100 1.000 8.78790 57 PHE A C 1
ATOM 1019 O O . PHE A 1 57 ? -17.90026 -1.44268 67.85133 1.000 9.83539 57 PHE A O 1
ATOM 1036 N N A ASN A 1 58 ? -17.71086 -3.59520 68.47030 0.570 9.82223 58 ASN A N 1
ATOM 1037 N N B ASN A 1 58 ? -17.46308 -3.52339 68.54907 0.430 11.48296 58 ASN A N 1
ATOM 1038 C CA A ASN A 1 58 ? -18.23240 -3.38324 69.80627 0.570 10.66970 58 ASN A CA 1
ATOM 1039 C CA B ASN A 1 58 ? -17.80719 -3.13479 69.90188 0.430 10.79077 58 ASN A CA 1
ATOM 1040 C C A ASN A 1 58 ? -17.25532 -3.96754 70.80637 0.570 11.46190 58 ASN A C 1
ATOM 1041 C C B ASN A 1 58 ? -16.95060 -3.86730 70.91870 0.430 8.64314 58 ASN A C 1
ATOM 1042 O O A ASN A 1 58 ? -16.51558 -4.91020 70.50500 0.570 12.22778 58 ASN A O 1
ATOM 1043 O O B ASN A 1 58 ? -16.31519 -4.88869 70.63415 0.430 9.32480 58 ASN A O 1
ATOM 1064 N N A ILE A 1 59 ? -17.26954 -3.40434 72.00580 0.590 9.58273 59 ILE A N 1
ATOM 1065 N N B ILE A 1 59 ? -16.93491 -3.29371 72.11148 0.410 9.20374 59 ILE A N 1
ATOM 1066 C CA A ILE A 1 59 ? -16.61913 -4.01165 73.15392 0.590 10.17227 59 ILE A CA 1
ATOM 1067 C CA B ILE A 1 59 ? -16.48828 -3.97098 73.31367 0.410 9.07214 59 ILE A CA 1
ATOM 1068 C C A ILE A 1 59 ? -17.73434 -4.36229 74.12027 0.590 7.70092 59 ILE A C 1
ATOM 1069 C C B ILE A 1 59 ? -17.75099 -4.35348 74.08505 0.410 8.08781 59 ILE A C 1
ATOM 1070 O O A ILE A 1 59 ? -18.43256 -3.47483 74.62717 0.590 8.18519 59 ILE A O 1
ATOM 1071 O O B ILE A 1 59 ? -18.57376 -3.48699 74.41072 0.410 8.05623 59 ILE A O 1
ATOM 1102 N N . GLN A 1 60 ? -17.93791 -5.64928 74.32681 1.000 7.16665 60 GLN A N 1
ATOM 1103 C CA . GLN A 1 60 ? -19.05487 -6.12593 75.11408 1.000 6.95083 60 GLN A CA 1
ATOM 1104 C C . GLN A 1 60 ? -18.57431 -6.44597 76.51898 1.000 6.53499 60 GLN A C 1
ATOM 1105 O O . GLN A 1 60 ? -17.53499 -7.10201 76.70213 1.000 7.47458 60 GLN A O 1
ATOM 1120 N N . LEU A 1 61 ? -19.36628 -6.00401 77.49329 1.000 6.76660 61 LEU A N 1
ATOM 1121 C CA . LEU A 1 61 ? -19.13702 -6.23814 78.90717 1.000 7.14033 61 LEU A CA 1
ATOM 1122 C C . LEU A 1 61 ? -20.25975 -7.12868 79.42708 1.000 7.03242 61 LEU A C 1
ATOM 1123 O O . LEU A 1 61 ? -21.43557 -6.88856 79.14875 1.000 8.96160 61 LEU A O 1
ATOM 1139 N N . ASN A 1 62 ? -19.88760 -8.16188 80.16541 1.000 6.57447 62 ASN A N 1
ATOM 1140 C CA . ASN A 1 62 ? -20.83356 -9.10981 80.72340 1.000 6.60869 62 ASN A CA 1
ATOM 1141 C C . ASN A 1 62 ? -20.85855 -9.00283 82.24233 1.000 6.37445 62 ASN A C 1
ATOM 1142 O O . ASN A 1 62 ? -19.90630 -8.55820 82.87595 1.000 7.00084 62 ASN A O 1
ATOM 1153 N N . ASP A 1 63 ? -21.95611 -9.47521 82.82106 1.000 6.65606 63 ASP A N 1
ATOM 1154 C CA . ASP A 1 63 ? -22.05175 -9.64999 84.26904 1.000 6.89030 63 ASP A CA 1
ATOM 1155 C C . ASP A 1 63 ? -21.89152 -8.32679 85.01125 1.000 6.96136 63 ASP A C 1
ATOM 1156 O O . ASP A 1 63 ? -21.43997 -8.30389 86.15802 1.000 7.95359 63 ASP A O 1
ATOM 1165 N N . CYS A 1 64 ? -22.27549 -7.21307 84.40209 1.000 6.60079 64 CYS A N 1
ATOM 1166 C CA . CYS A 1 64 ? -22.04574 -5.94784 85.06967 1.000 6.80082 64 CYS A CA 1
ATOM 1167 C C . CYS A 1 64 ? -22.90189 -5.85316 86.31845 1.000 6.96926 64 CYS A C 1
ATOM 1168 O O . CYS A 1 64 ? -24.05510 -6.30720 86.35263 1.000 7.42194 64 CYS A O 1
ATOM 1175 N N . ASP A 1 65 ? -22.33816 -5.20856 87.33384 1.000 8.17993 65 ASP A N 1
ATOM 1176 C CA . ASP A 1 65 ? -22.99170 -5.02132 88.61851 1.000 8.54576 65 ASP A CA 1
ATOM 1177 C C . ASP A 1 65 ? -23.00077 -3.52635 88.92229 1.000 8.24836 65 ASP A C 1
ATOM 1178 O O . ASP A 1 65 ? -21.94983 -2.93544 89.19692 1.000 8.23520 65 ASP A O 1
ATOM 1187 N N . THR A 1 66 ? -24.18164 -2.90936 88.85226 1.000 8.94844 66 THR A N 1
ATOM 1188 C CA . THR A 1 66 ? -24.26306 -1.46668 88.99930 1.000 9.54851 66 THR A CA 1
ATOM 1189 C C . THR A 1 66 ? -24.10555 -0.99793 90.43518 1.000 9.87224 66 THR A C 1
ATOM 1190 O O . THR A 1 66 ? -24.02285 0.21472 90.65310 1.000 11.54349 66 THR A O 1
ATOM 1201 N N A THR A 1 67 ? -24.05232 -1.91435 91.40787 0.480 10.05647 67 THR A N 1
ATOM 1202 N N B THR A 1 67 ? -24.00496 -1.90628 91.40539 0.520 8.94055 67 THR A N 1
ATOM 1203 C CA A THR A 1 67 ? -23.57205 -1.52840 92.72843 0.480 8.92212 67 THR A CA 1
ATOM 1204 C CA B THR A 1 67 ? -23.56071 -1.49093 92.73047 0.520 11.84616 67 THR A CA 1
ATOM 1205 C C A THR A 1 67 ? -22.08987 -1.16360 92.67200 0.480 9.45377 67 THR A C 1
ATOM 1206 C C B THR A 1 67 ? -22.04669 -1.35298 92.80562 0.520 10.52231 67 THR A C 1
ATOM 1207 O O A THR A 1 67 ? -21.64133 -0.27142 93.40359 0.480 9.45903 67 THR A O 1
ATOM 1208 O O B THR A 1 67 ? -21.52911 -0.83445 93.80561 0.520 10.82498 67 THR A O 1
ATOM 1229 N N . VAL A 1 68 ? -21.33870 -1.80384 91.77382 1.000 8.43259 68 VAL A N 1
ATOM 1230 C CA . VAL A 1 68 ? -19.89766 -1.62932 91.67063 1.000 7.97990 68 VAL A CA 1
ATOM 1231 C C . VAL A 1 68 ? -19.53384 -0.45158 90.77492 1.000 7.48248 68 VAL A C 1
ATOM 1232 O O . VAL A 1 68 ? -18.60798 0.30380 91.08572 1.000 8.16150 68 VAL A O 1
ATOM 1246 N N . ALA A 1 69 ? -20.23022 -0.28811 89.65589 1.000 7.56143 69 ALA A N 1
ATOM 1247 C CA . ALA A 1 69 ? -19.96715 0.82441 88.75900 1.000 7.57722 69 ALA A CA 1
ATOM 1248 C C . ALA A 1 69 ? -21.24298 1.15036 88.00702 1.000 7.42194 69 ALA A C 1
ATOM 1249 O O . ALA A 1 69 ? -21.99045 0.24972 87.61462 1.000 8.56418 69 ALA A O 1
ATOM 1256 N N . THR A 1 70 ? -21.46619 2.43910 87.77331 1.000 7.41931 70 THR A N 1
ATOM 1257 C CA . THR A 1 70 ? -22.61855 2.86852 86.99643 1.000 7.79041 70 THR A CA 1
ATOM 1258 C C . THR A 1 70 ? -22.26890 3.27106 85.57261 1.000 7.19034 70 THR A C 1
ATOM 1259 O O . THR A 1 70 ? -23.18272 3.40535 84.75892 1.000 8.51944 70 THR A O 1
ATOM 1270 N N . LYS A 1 71 ? -20.99360 3.47411 85.25467 1.000 7.57459 71 LYS A N 1
ATOM 1271 C CA . LYS A 1 71 ? -20.58896 3.93257 83.93387 1.000 8.04570 71 LYS A CA 1
ATOM 1272 C C . LYS A 1 71 ? -19.30196 3.23846 83.51237 1.000 7.46932 71 LYS A C 1
ATOM 1273 O O . LYS A 1 71 ? -18.47233 2.85608 84.33945 1.000 8.29836 71 LYS A O 1
ATOM 1292 N N . ALA A 1 72 ? -19.13590 3.09405 82.19821 1.000 7.74567 72 ALA A N 1
ATOM 1293 C CA . ALA A 1 72 ? -17.91186 2.56645 81.62072 1.000 8.25625 72 ALA A CA 1
ATOM 1294 C C . ALA A 1 72 ? -17.54669 3.36896 80.37695 1.000 9.00108 72 ALA A C 1
ATOM 1295 O O . ALA A 1 72 ? -18.40854 3.92668 79.69727 1.000 13.04893 72 ALA A O 1
ATOM 1302 N N . ALA A 1 73 ? -16.25450 3.37032 80.05656 1.000 7.87726 73 ALA A N 1
ATOM 1303 C CA . ALA A 1 73 ? -15.72670 4.00910 78.85630 1.000 7.87989 73 ALA A CA 1
ATOM 1304 C C . ALA A 1 73 ? -14.46193 3.26762 78.45832 1.000 7.35351 73 ALA A C 1
ATOM 1305 O O . ALA A 1 73 ? -13.87488 2.54048 79.25844 1.000 7.93253 73 ALA A O 1
ATOM 1312 N N . VAL A 1 74 ? -14.02336 3.48300 77.21567 1.000 7.34825 74 VAL A N 1
ATOM 1313 C CA . VAL A 1 74 ? -12.88817 2.75535 76.65623 1.000 6.95347 74 VAL A CA 1
ATOM 1314 C C . VAL A 1 74 ? -11.88474 3.74722 76.08281 1.000 6.30339 74 VAL A C 1
ATOM 1315 O O . VAL A 1 74 ? -12.26888 4.72754 75.43475 1.000 7.20086 74 VAL A O 1
ATOM 1328 N N . ALA A 1 75 ? -10.60564 3.46914 76.29492 1.000 6.39024 75 ALA A N 1
ATOM 1329 C CA . ALA A 1 75 ? -9.51464 4.20034 75.65856 1.000 6.32971 75 ALA A CA 1
ATOM 1330 C C . ALA A 1 75 ? -8.70709 3.23029 74.79428 1.000 6.22180 75 ALA A C 1
ATOM 1331 O O . ALA A 1 75 ? -8.68390 2.01703 75.03515 1.000 7.41931 75 ALA A O 1
ATOM 1338 N N . PHE A 1 76 ? -8.02866 3.78208 73.78269 1.000 5.97966 76 PHE A N 1
ATOM 1339 C CA . PHE A 1 76 ? -7.25947 3.00212 72.82456 1.000 5.81912 76 PHE A CA 1
ATOM 1340 C C . PHE A 1 76 ? -5.83319 3.52804 72.77488 1.000 5.60857 76 PHE A C 1
ATOM 1341 O O . PHE A 1 76 ? -5.58942 4.73928 72.85298 1.000 6.49288 76 PHE A O 1
ATOM 1358 N N . LEU A 1 77 ? -4.90120 2.59360 72.59938 1.000 5.98230 77 LEU A N 1
ATOM 1359 C CA . LEU A 1 77 ? -3.47563 2.86934 72.56162 1.000 5.86386 77 LEU A CA 1
ATOM 1360 C C . LEU A 1 77 ? -2.91572 2.33726 71.24741 1.000 5.85070 77 LEU A C 1
ATOM 1361 O O . LEU A 1 77 ? -3.14500 1.18079 70.88314 1.000 6.84029 77 LEU A O 1
ATOM 1377 N N . GLY A 1 78 ? -2.14922 3.16646 70.55180 1.000 6.00862 78 GLY A N 1
ATOM 1378 C CA . GLY A 1 78 ? -1.49808 2.72857 69.33353 1.000 6.68501 78 GLY A CA 1
ATOM 1379 C C . GLY A 1 78 ? -0.54705 3.80335 68.85233 1.000 6.10336 78 GLY A C 1
ATOM 1380 O O . GLY A 1 78 ? -0.41867 4.87918 69.44350 1.000 6.80345 78 GLY A O 1
ATOM 1384 N N . THR A 1 79 ? 0.12626 3.49308 67.74938 1.000 6.90346 79 THR A N 1
ATOM 1385 C CA A THR A 1 79 ? 1.09243 4.41202 67.16210 0.640 5.57172 79 THR A CA 1
ATOM 1386 C CA B THR A 1 79 ? 1.10027 4.40608 67.15648 0.360 17.55210 79 THR A CA 1
ATOM 1387 C C . THR A 1 79 ? 0.38736 5.41703 66.26462 1.000 6.59290 79 THR A C 1
ATOM 1388 O O . THR A 1 79 ? -0.30186 5.03385 65.32151 1.000 8.07728 79 THR A O 1
ATOM 1408 N N . ALA A 1 80 ? 0.57696 6.70428 66.54156 1.000 6.74028 80 ALA A N 1
ATOM 1409 C CA . ALA A 1 80 ? 0.06985 7.74304 65.66587 1.000 7.12191 80 ALA A CA 1
ATOM 1410 C C . ALA A 1 80 ? 0.83288 7.73418 64.34471 1.000 7.10612 80 ALA A C 1
ATOM 1411 O O . ALA A 1 80 ? 2.04800 7.55307 64.30000 1.000 8.04307 80 ALA A O 1
ATOM 1418 N N . ILE A 1 81 ? 0.10488 8.00248 63.26069 1.000 7.09296 81 ILE A N 1
ATOM 1419 C CA . ILE A 1 81 ? 0.70661 7.97417 61.92743 1.000 8.02991 81 ILE A CA 1
ATOM 1420 C C . ILE A 1 81 ? 1.75752 9.06446 61.77308 1.000 8.30100 81 ILE A C 1
ATOM 1421 O O . ILE A 1 81 ? 2.73855 8.89095 61.03568 1.000 11.50664 81 ILE A O 1
ATOM 1437 N N A ASP A 1 82 ? 1.58562 10.18229 62.45648 0.590 8.66420 82 ASP A N 1
ATOM 1438 N N B ASP A 1 82 ? 1.52893 10.21221 62.42513 0.410 7.64829 82 ASP A N 1
ATOM 1439 C CA A ASP A 1 82 ? 2.64938 11.15999 62.58191 0.590 9.77486 82 ASP A CA 1
ATOM 1440 C CA B ASP A 1 82 ? 2.35224 11.41716 62.39099 0.410 9.26427 82 ASP A CA 1
ATOM 1441 C C A ASP A 1 82 ? 2.28145 12.08067 63.73117 0.590 8.48523 82 ASP A C 1
ATOM 1442 C C B ASP A 1 82 ? 2.24815 12.06608 63.76870 0.410 7.25087 82 ASP A C 1
ATOM 1443 O O A ASP A 1 82 ? 1.15262 12.07879 64.23610 0.590 7.14033 82 ASP A O 1
ATOM 1444 O O B ASP A 1 82 ? 1.28421 11.83018 64.51012 0.410 6.64817 82 ASP A O 1
ATOM 1461 N N . ALA A 1 83 ? 3.25529 12.88272 64.12264 1.000 7.22192 83 ALA A N 1
ATOM 1462 C CA . ALA A 1 83 ? 3.16916 13.60802 65.37905 1.000 7.36667 83 ALA A CA 1
ATOM 1463 C C . ALA A 1 83 ? 2.06250 14.66124 65.39479 1.000 7.03505 83 ALA A C 1
ATOM 1464 O O . ALA A 1 83 ? 1.66405 15.09668 66.47925 1.000 8.23783 83 ALA A O 1
ATOM 1472 N N . THR A 1 84 ? 1.57340 15.07263 64.23122 1.000 6.81924 84 THR A N 1
ATOM 1473 C CA . THR A 1 84 ? 0.50329 16.05558 64.15347 1.000 7.10085 84 THR A CA 1
ATOM 1474 C C . THR A 1 84 ? -0.86924 15.42973 63.93373 1.000 6.47183 84 THR A C 1
ATOM 1475 O O . THR A 1 84 ? -1.84469 16.17207 63.74816 1.000 7.16928 84 THR A O 1
ATOM 1486 N N . ARG A 1 85 ? -0.97160 14.09614 63.95605 1.000 6.66396 85 ARG A N 1
ATOM 1487 C CA . ARG A 1 85 ? -2.24319 13.39441 63.73823 1.000 6.87977 85 ARG A CA 1
ATOM 1488 C C . ARG A 1 85 ? -2.35531 12.30612 64.81437 1.000 6.22706 85 ARG A C 1
ATOM 1489 O O . ARG A 1 85 ? -2.17448 11.11204 64.57934 1.000 7.35878 85 ARG A O 1
ATOM 1510 N N . THR A 1 86 ? -2.67662 12.75403 66.02950 1.000 6.72449 86 THR A N 1
ATOM 1511 C CA . THR A 1 86 ? -2.57145 11.94048 67.23889 1.000 6.32181 86 THR A CA 1
ATOM 1512 C C . THR A 1 86 ? -3.73120 10.96123 67.42575 1.000 5.74279 86 THR A C 1
ATOM 1513 O O . THR A 1 86 ? -3.65849 10.10669 68.32558 1.000 6.28760 86 THR A O 1
ATOM 1524 N N . ASP A 1 87 ? -4.77110 11.08549 66.60958 1.000 6.07704 87 ASP A N 1
ATOM 1525 C CA . ASP A 1 87 ? -5.91879 10.18151 66.61978 1.000 6.50078 87 ASP A CA 1
ATOM 1526 C C . ASP A 1 87 ? -6.01743 9.36290 65.33909 1.000 6.85345 87 ASP A C 1
ATOM 1527 O O . ASP A 1 87 ? -7.06647 8.77162 65.06846 1.000 8.06149 87 ASP A O 1
ATOM 1536 N N . VAL A 1 88 ? -4.93631 9.27293 64.57132 1.000 6.67975 88 VAL A N 1
ATOM 1537 C CA . VAL A 1 88 ? -4.90293 8.45548 63.36772 1.000 6.96136 88 VAL A CA 1
ATOM 1538 C C . VAL A 1 88 ? -3.83390 7.38759 63.56295 1.000 6.51920 88 VAL A C 1
ATOM 1539 O O . VAL A 1 88 ? -2.66226 7.71151 63.76708 1.000 7.32456 88 VAL A O 1
ATOM 1552 N N A LEU A 1 89 ? -4.23563 6.13077 63.46601 0.500 10.09332 89 LEU A N 1
ATOM 1553 N N B LEU A 1 89 ? -4.25308 6.11782 63.54319 0.500 5.46908 89 LEU A N 1
ATOM 1554 C CA A LEU A 1 89 ? -3.36290 4.99713 63.72449 0.500 11.13818 89 LEU A CA 1
ATOM 1555 C CA B LEU A 1 89 ? -3.31286 5.01585 63.67275 0.500 5.66647 89 LEU A CA 1
ATOM 1556 C C A LEU A 1 89 ? -2.52789 4.70332 62.47764 0.500 8.04570 89 LEU A C 1
ATOM 1557 C C B LEU A 1 89 ? -2.47866 4.90476 62.41591 0.500 6.99031 89 LEU A C 1
ATOM 1558 O O A LEU A 1 89 ? -3.08450 4.52293 61.39077 0.500 7.16138 89 LEU A O 1
ATOM 1559 O O B LEU A 1 89 ? -2.98157 4.98269 61.29229 0.500 7.73514 89 LEU A O 1
ATOM 1590 N N . ALA A 1 90 ? -1.19546 4.69800 62.63251 1.000 8.06939 90 ALA A N 1
ATOM 1591 C CA . ALA A 1 90 ? -0.30067 4.24663 61.58231 1.000 8.38522 90 ALA A CA 1
ATOM 1592 C C . ALA A 1 90 ? -0.68842 2.83391 61.17962 1.000 8.05097 90 ALA A C 1
ATOM 1593 O O . ALA A 1 90 ? -1.11655 2.02779 62.00348 1.000 8.98792 90 ALA A O 1
ATOM 1601 N N . LEU A 1 91 ? -0.49626 2.52505 59.90756 1.000 8.97739 91 LEU A N 1
ATOM 1602 C CA . LEU A 1 91 ? -0.59600 1.13709 59.49795 1.000 9.48272 91 LEU A CA 1
ATOM 1603 C C . LEU A 1 91 ? 0.59278 0.37243 60.06629 1.000 9.34059 91 LEU A C 1
ATOM 1604 O O . LEU A 1 91 ? 1.62293 0.94935 60.39776 1.000 10.98816 91 LEU A O 1
ATOM 1620 N N . GLN A 1 92 ? 0.44448 -0.94444 60.18651 1.000 9.34323 92 GLN A N 1
ATOM 1621 C CA . GLN A 1 92 ? 1.56047 -1.77395 60.61326 1.000 9.36165 92 GLN A CA 1
ATOM 1622 C C . GLN A 1 92 ? 2.73010 -1.64062 59.65913 1.000 9.92751 92 GLN A C 1
ATOM 1623 O O . GLN A 1 92 ? 3.88742 -1.76720 60.07071 1.000 10.81182 92 GLN A O 1
ATOM 1637 N N . SER A 1 93 ? 2.45494 -1.36661 58.39262 1.000 10.45388 93 SER A N 1
ATOM 1638 C CA . SER A 1 93 ? 3.52337 -1.10615 57.45957 1.000 10.22491 93 SER A CA 1
ATOM 1639 C C . SER A 1 93 ? 3.09355 -0.06496 56.44445 1.000 9.85644 93 SER A C 1
ATOM 1640 O O . SER A 1 93 ? 1.96026 -0.08626 55.95829 1.000 10.58811 93 SER A O 1
ATOM 1648 N N . SER A 1 94 ? 4.03465 0.82001 56.11022 1.000 10.61969 94 SER A N 1
ATOM 1649 C CA . SER A 1 94 ? 3.95667 1.67147 54.93195 1.000 11.13818 94 SER A CA 1
ATOM 1650 C C . SER A 1 94 ? 5.13371 1.40581 54.00385 1.000 10.64075 94 SER A C 1
ATOM 1651 O O . SER A 1 94 ? 5.47736 2.25248 53.17516 1.000 12.61467 94 SER A O 1
ATOM 1659 N N . ALA A 1 95 ? 5.73987 0.22614 54.11720 1.000 11.34610 95 ALA A N 1
ATOM 1660 C CA . ALA A 1 95 ? 6.83221 -0.18418 53.25494 1.000 13.17263 95 ALA A CA 1
ATOM 1661 C C . ALA A 1 95 ? 6.28697 -0.64772 51.90769 1.000 12.02249 95 ALA A C 1
ATOM 1662 O O . ALA A 1 95 ? 5.07883 -0.64377 51.65606 1.000 12.62257 95 ALA A O 1
ATOM 1669 N N . ALA A 1 96 ? 7.20576 -1.03700 51.02495 1.000 14.32540 96 ALA A N 1
ATOM 1670 C CA . ALA A 1 96 ? 6.82100 -1.55360 49.72305 1.000 18.18639 96 ALA A CA 1
ATOM 1671 C C . ALA A 1 96 ? 5.76247 -2.63752 49.88088 1.000 14.87020 96 ALA A C 1
ATOM 1672 O O . ALA A 1 96 ? 5.89462 -3.54248 50.71909 1.000 15.50449 96 ALA A O 1
ATOM 1679 N N . GLY A 1 97 ? 4.70433 -2.52174 49.07993 1.000 21.05252 97 GLY A N 1
ATOM 1680 C CA . GLY A 1 97 ? 3.56630 -3.41178 49.13180 1.000 29.70883 97 GLY A CA 1
ATOM 1681 C C . GLY A 1 97 ? 2.42132 -2.90319 49.97744 1.000 14.92547 97 GLY A C 1
ATOM 1682 O O . GLY A 1 97 ? 1.31549 -3.44970 49.88907 1.000 13.79376 97 GLY A O 1
ATOM 1686 N N . SER A 1 98 ? 2.65111 -1.87391 50.78437 1.000 14.09906 98 SER A N 1
ATOM 1687 C CA . SER A 1 98 ? 1.64428 -1.35128 51.68944 1.000 11.34347 98 SER A CA 1
ATOM 1688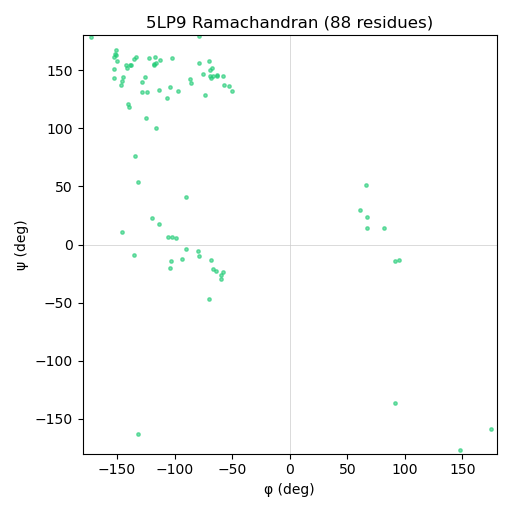 C C . SER A 1 98 ? 1.30797 0.09323 51.33813 1.000 11.28556 98 SER A C 1
ATOM 1689 O O . SER A 1 98 ? 2.11728 0.82260 50.76458 1.000 12.44360 98 SER A O 1
ATOM 1697 N N . ALA A 1 99 ? 0.09777 0.50723 51.70229 1.000 10.64338 99 ALA A N 1
ATOM 1698 C CA . ALA A 1 99 ? -0.36818 1.85598 51.40412 1.000 12.56466 99 ALA A CA 1
ATOM 1699 C C . ALA A 1 99 ? 0.38055 2.90162 52.22647 1.000 10.73813 99 ALA A C 1
ATOM 1700 O O . ALA A 1 99 ? 0.78730 2.65818 53.36629 1.000 12.06197 99 ALA A O 1
ATOM 1707 N N . THR A 1 100 ? 0.50658 4.10174 51.65356 1.000 10.92763 100 THR A N 1
ATOM 1708 C CA . THR A 1 100 ? 1.06741 5.25086 52.35231 1.000 11.75930 100 THR A CA 1
ATOM 1709 C C . THR A 1 100 ? 0.06839 6.40322 52.37358 1.000 10.35387 100 THR A C 1
ATOM 1710 O O . THR A 1 100 ? -0.88311 6.46566 51.58953 1.000 10.37493 100 THR A O 1
ATOM 1721 N N . ASN A 1 101 ? 0.29997 7.31796 53.30870 1.000 10.75655 101 ASN A N 1
ATOM 1722 C CA . ASN A 1 101 ? -0.49927 8.53069 53.47199 1.000 11.31978 101 ASN A CA 1
ATOM 1723 C C . ASN A 1 101 ? -1.92555 8.25023 53.92086 1.000 10.54337 101 ASN A C 1
ATOM 1724 O O . ASN A 1 101 ? -2.81699 9.08965 53.74187 1.000 11.30925 101 ASN A O 1
ATOM 1735 N N . VAL A 1 102 ? -2.15583 7.10838 54.55294 1.000 9.67484 102 VAL A N 1
ATOM 1736 C CA . VAL A 1 102 ? -3.48305 6.75073 55.04466 1.000 9.08793 102 VAL A CA 1
ATOM 1737 C C . VAL A 1 102 ? -3.30952 5.94755 56.32148 1.000 8.29836 102 VAL A C 1
ATOM 1738 O O . VAL A 1 102 ? -2.44380 5.07363 56.41744 1.000 9.70906 102 VAL A O 1
ATOM 1751 N N . GLY A 1 103 ? -4.13863 6.26682 57.30595 1.000 7.57722 103 GLY A N 1
ATOM 1752 C CA . GLY A 1 103 ? -4.21171 5.49490 58.52022 1.000 7.45879 103 GLY A CA 1
ATOM 1753 C C . GLY A 1 103 ? -5.64790 5.18097 58.87535 1.000 7.02189 103 GLY A C 1
ATOM 1754 O O . GLY A 1 103 ? -6.54787 5.26929 58.04286 1.000 7.79041 103 GLY A O 1
ATOM 1758 N N . VAL A 1 104 ? -5.85129 4.78916 60.12843 1.000 7.36141 104 VAL A N 1
ATOM 1759 C CA . VAL A 1 104 ? -7.15275 4.33652 60.60805 1.000 7.16928 104 VAL A CA 1
ATOM 1760 C C . VAL A 1 104 ? -7.51861 5.11081 61.86506 1.000 7.19034 104 VAL A C 1
ATOM 1761 O O . VAL A 1 104 ? -6.71006 5.20111 62.78817 1.000 9.03266 104 VAL A O 1
ATOM 1774 N N . GLN A 1 105 ? -8.73880 5.64174 61.92087 1.000 7.36141 105 GLN A N 1
ATOM 1775 C CA . GLN A 1 105 ? -9.24616 6.25678 63.13729 1.000 7.38246 105 GLN A CA 1
ATOM 1776 C C . GLN A 1 105 ? -10.25241 5.35681 63.82493 1.000 7.16138 105 GLN A C 1
ATOM 1777 O O . GLN A 1 105 ? -10.99864 4.61601 63.18226 1.000 8.84053 105 GLN A O 1
ATOM 1791 N N A ILE A 1 106 ? -10.30809 5.48468 65.14825 0.540 11.51980 106 ILE A N 1
ATOM 1792 N N B ILE A 1 106 ? -10.25906 5.45507 65.15264 0.460 4.35052 106 ILE A N 1
ATOM 1793 C CA A ILE A 1 106 ? -11.27444 4.79183 65.99572 0.540 7.85357 106 ILE A CA 1
ATOM 1794 C CA B ILE A 1 106 ? -11.25039 4.81855 66.00163 0.460 6.73502 106 ILE A CA 1
ATOM 1795 C C A ILE A 1 106 ? -12.23899 5.85114 66.51294 0.540 6.12179 106 ILE A C 1
ATOM 1796 C C B ILE A 1 106 ? -12.21666 5.91246 66.44032 0.460 8.13519 106 ILE A C 1
ATOM 1797 O O A ILE A 1 106 ? -11.84351 6.75511 67.26080 0.540 7.04821 106 ILE A O 1
ATOM 1798 O O B ILE A 1 106 ? -11.80830 6.90409 67.06072 0.460 9.64063 106 ILE A O 1
ATOM 1829 N N A LEU A 1 107 ? -13.49604 5.76614 66.08309 0.480 10.84077 107 LEU A N 1
ATOM 1830 N N B LEU A 1 107 ? -13.48688 5.75455 66.08298 0.520 5.43749 107 LEU A N 1
ATOM 1831 C CA A LEU A 1 107 ? -14.53488 6.70251 66.48504 0.480 13.70691 107 LEU A CA 1
ATOM 1832 C CA B LEU A 1 107 ? -14.54340 6.67833 66.48003 0.520 4.64266 107 LEU A CA 1
ATOM 1833 C C A LEU A 1 107 ? -15.44515 6.05359 67.51418 0.480 8.40890 107 LEU A C 1
ATOM 1834 C C B LEU A 1 107 ? -15.37691 6.01800 67.56824 0.520 5.16641 107 LEU A C 1
ATOM 1835 O O A LEU A 1 107 ? -15.86257 4.89993 67.35866 0.480 7.51406 107 LEU A O 1
ATOM 1836 O O B LEU A 1 107 ? -15.67392 4.81824 67.50103 0.520 6.87188 107 LEU A O 1
ATOM 1867 N N . ASP A 1 108 ? -15.77031 6.81223 68.55609 1.000 6.08757 108 ASP A N 1
ATOM 1868 C CA . ASP A 1 108 ? -16.68853 6.32630 69.56334 1.000 6.15863 108 ASP A CA 1
ATOM 1869 C C . ASP A 1 108 ? -18.13962 6.48109 69.10810 1.000 5.88228 108 ASP A C 1
ATOM 1870 O O . ASP A 1 108 ? -18.44393 6.87322 67.97322 1.000 6.67448 108 ASP A O 1
ATOM 1880 N N . ARG A 1 109 ? -19.05895 6.15732 70.02472 1.000 6.03230 109 ARG A N 1
ATOM 1881 C CA . ARG A 1 109 ? -20.46486 6.11898 69.66560 1.000 6.19022 109 ARG A CA 1
ATOM 1882 C C . ARG A 1 109 ? -21.03842 7.50496 69.37078 1.000 6.10863 109 ARG A C 1
ATOM 1883 O O . ARG A 1 109 ? -22.16428 7.59994 68.87294 1.000 6.67448 109 ARG A O 1
ATOM 1904 N N . THR A 1 110 ? -20.31624 8.57152 69.72151 1.000 6.34550 110 THR A N 1
ATOM 1905 C CA A THR A 1 110 ? -20.71448 9.93113 69.40794 0.540 6.59026 110 THR A CA 1
ATOM 1906 C CA B THR A 1 110 ? -20.73211 9.92884 69.38283 0.460 7.12454 110 THR A CA 1
ATOM 1907 C C . THR A 1 110 ? -20.00657 10.47207 68.16527 1.000 7.89042 110 THR A C 1
ATOM 1908 O O . THR A 1 110 ? -20.14725 11.65404 67.84866 1.000 10.95658 110 THR A O 1
ATOM 1927 N N . GLY A 1 111 ? -19.25774 9.63139 67.45846 1.000 7.14033 111 GLY A N 1
ATOM 1928 C CA . GLY A 1 111 ? -18.61564 10.07601 66.24038 1.000 7.94832 111 GLY A CA 1
ATOM 1929 C C . GLY A 1 111 ? -17.31872 10.82828 66.43539 1.000 7.67987 111 GLY A C 1
ATOM 1930 O O . GLY A 1 111 ? -16.84324 11.46652 65.49073 1.000 9.34323 111 GLY A O 1
ATOM 1934 N N . ASN A 1 112 ? -16.73700 10.78267 67.62343 1.000 6.95347 112 ASN A N 1
ATOM 1935 C CA . ASN A 1 112 ? -15.46869 11.45256 67.88076 1.000 7.39562 112 ASN A CA 1
ATOM 1936 C C . ASN A 1 112 ? -14.31316 10.47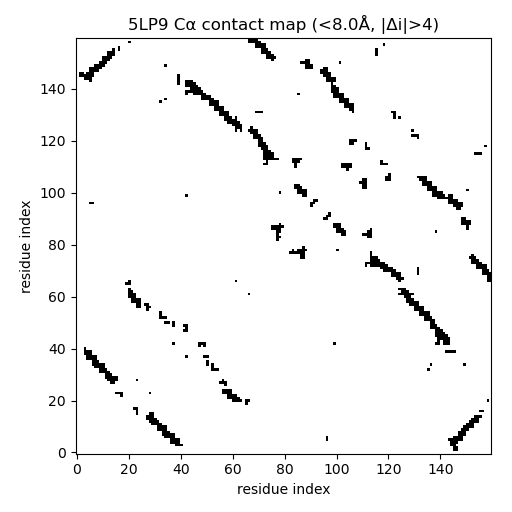297 67.74854 1.000 6.51920 112 ASN A C 1
ATOM 1937 O O . ASN A 1 112 ? -14.33912 9.39134 68.34198 1.000 7.05085 112 ASN A O 1
ATOM 1948 N N . ALA A 1 113 ? -13.28578 10.87568 67.01319 1.000 7.45879 113 ALA A N 1
ATOM 1949 C CA . ALA A 1 113 ? -12.06010 10.10789 66.97985 1.000 6.96926 113 ALA A CA 1
ATOM 1950 C C . ALA A 1 113 ? -11.37535 10.20721 68.33023 1.000 7.05611 113 ALA A C 1
ATOM 1951 O O . ALA A 1 113 ? -11.46953 11.22334 69.02891 1.000 9.29322 113 ALA A O 1
ATOM 1958 N N . LEU A 1 114 ? -10.73237 9.11780 68.71782 1.000 6.43235 114 LEU A N 1
ATOM 1959 C CA . LEU A 1 114 ? -10.09283 9.01635 70.01935 1.000 5.96387 114 LEU A CA 1
ATOM 1960 C C . LEU A 1 114 ? -8.57162 9.08914 69.88556 1.000 5.97440 114 LEU A C 1
ATOM 1961 O O . LEU A 1 114 ? -7.94890 8.29795 69.16990 1.000 6.89556 114 LEU A O 1
ATOM 1977 N N . THR A 1 115 ? -7.96672 10.01970 70.62749 1.000 6.06388 115 THR A N 1
ATOM 1978 C CA . THR A 1 115 ? -6.51882 10.09910 70.70155 1.000 5.88755 115 THR A CA 1
ATOM 1979 C C . THR A 1 115 ? -5.95740 8.76491 71.18793 1.000 5.98756 115 THR A C 1
ATOM 1980 O O . THR A 1 115 ? -6.46653 8.17070 72.13614 1.000 6.33760 115 THR A O 1
ATOM 1991 N N . LEU A 1 116 ? -4.86926 8.32550 70.55941 1.000 5.89018 116 LEU A N 1
ATOM 1992 C CA . LEU A 1 116 ? -4.35062 6.96364 70.71472 1.000 5.82438 116 LEU A CA 1
ATOM 1993 C C . LEU A 1 116 ? -3.34275 6.83701 71.85198 1.000 6.00335 116 LEU A C 1
ATOM 1994 O O . LEU A 1 116 ? -2.34179 6.10490 71.74742 1.000 6.31391 116 LEU A O 1
ATOM 2010 N N . ASP A 1 117 ? -3.62554 7.50339 72.96841 1.000 6.05862 117 ASP A N 1
ATOM 2011 C CA . ASP A 1 117 ? -2.71170 7.56604 74.10253 1.000 6.54552 117 ASP A CA 1
ATOM 2012 C C . ASP A 1 117 ? -3.08830 6.63474 75.24557 1.000 6.56921 117 ASP A C 1
ATOM 2013 O O . ASP A 1 117 ? -2.44247 6.65987 76.29320 1.000 7.95095 117 ASP A O 1
ATOM 2022 N N . GLY A 1 118 ? -4.10031 5.78899 75.06229 1.000 6.51394 118 GLY A N 1
ATOM 2023 C CA . GLY A 1 118 ? -4.53300 4.91115 76.12494 1.000 7.81146 118 GLY A CA 1
ATOM 2024 C C . GLY A 1 118 ? -5.15933 5.61960 77.30292 1.000 8.17203 118 GLY A C 1
ATOM 2025 O O . GLY A 1 118 ? -5.33085 5.01333 78.36969 1.000 10.36440 118 GLY A O 1
ATOM 2029 N N . ALA A 1 119 ? -5.50993 6.88796 77.13541 1.000 7.16402 119 ALA A N 1
ATOM 2030 C CA . ALA A 1 119 ? -5.95890 7.70294 78.25533 1.000 8.55629 119 ALA A CA 1
ATOM 2031 C C . ALA A 1 119 ? -7.03246 8.69431 77.82900 1.000 7.77988 119 ALA A C 1
ATOM 2032 O O . ALA A 1 119 ? -7.36407 9.58782 78.61074 1.000 10.81972 119 ALA A O 1
ATOM 2039 N N . THR A 1 120 ? -7.57880 8.56480 76.63120 1.000 6.79555 120 THR A N 1
ATOM 2040 C CA . THR A 1 120 ? -8.59298 9.47970 76.12683 1.000 6.66659 120 THR A CA 1
ATOM 2041 C C . THR A 1 120 ? -9.85239 8.63372 75.93915 1.000 6.70344 120 THR A C 1
ATOM 2042 O O . THR A 1 120 ? -9.99633 7.87457 74.97450 1.000 7.72987 120 THR A O 1
ATOM 2053 N N . PHE A 1 121 ? -10.74848 8.74439 76.89954 1.000 7.12191 121 PHE A N 1
ATOM 2054 C CA . PHE A 1 121 ? -11.83767 7.80006 77.00301 1.000 7.09559 121 PHE A CA 1
ATOM 2055 C C . PHE A 1 121 ? -13.03617 8.19558 76.15634 1.000 7.17454 121 PHE A C 1
ATOM 2056 O O . PHE A 1 121 ? -13.39842 9.37451 76.01750 1.000 7.98517 121 PHE A O 1
ATOM 2073 N N . SER A 1 122 ? -13.65405 7.16760 75.59339 1.000 6.66659 122 SER A N 1
ATOM 2074 C CA . SER A 1 122 ? -14.86960 7.29689 74.83621 1.000 6.65343 122 SER A CA 1
ATOM 2075 C C . SER A 1 122 ? -15.99073 7.88857 75.69309 1.000 6.35603 122 SER A C 1
ATOM 2076 O O . SER A 1 122 ? -15.93402 7.91357 76.91783 1.000 7.27719 122 SER A O 1
ATOM 2084 N N A ALA A 1 123 ? -17.04955 8.29991 75.00347 0.530 4.36631 123 ALA A N 1
ATOM 2085 N N B ALA A 1 123 ? -17.05908 8.31159 75.02844 0.470 13.36739 123 ALA A N 1
ATOM 2086 C CA A ALA A 1 123 ? -18.31519 8.54282 75.66187 0.530 8.50891 123 ALA A CA 1
ATOM 2087 C CA B ALA A 1 123 ? -18.23088 8.84538 75.71721 0.470 6.41656 123 ALA A CA 1
ATOM 2088 C C A ALA A 1 123 ? -18.66973 7.31087 76.47266 0.530 8.21941 123 ALA A C 1
ATOM 2089 C C B ALA A 1 123 ? -18.65844 7.93056 76.86376 0.470 6.76923 123 ALA A C 1
ATOM 2090 O O A ALA A 1 123 ? -18.36822 6.17543 76.08357 0.530 7.63776 123 ALA A O 1
ATOM 2091 O O B ALA A 1 123 ? -18.90370 6.74228 76.65530 0.470 7.46668 123 ALA A O 1
ATOM 2104 N N A GLN A 1 124 ? -19.27232 7.55093 77.62267 0.530 8.54839 124 GLN A N 1
ATOM 2105 N N B GLN A 1 124 ? -18.75504 8.47642 78.07677 0.470 7.49564 124 GLN A N 1
ATOM 2106 C CA A GLN A 1 124 ? -19.54477 6.47709 78.55048 0.530 8.79316 124 GLN A CA 1
ATOM 2107 C CA B GLN A 1 124 ? -19.20375 7.66068 79.19319 0.470 7.44037 124 GLN A CA 1
ATOM 2108 C C A GLN A 1 124 ? -20.83791 5.75688 78.19384 0.530 8.56155 124 GLN A C 1
ATOM 2109 C C B GLN A 1 124 ? -20.62494 7.19831 78.92924 0.470 7.10085 124 GLN A C 1
ATOM 2110 O O A GLN A 1 124 ? -21.79140 6.35487 77.68437 0.530 9.32743 124 GLN A O 1
ATOM 2111 O O B GLN A 1 124 ? -21.45916 7.95532 78.42819 0.470 7.76935 124 GLN A O 1
ATOM 2138 N N A THR A 1 125 ? -20.85014 4.44841 78.44862 0.510 7.07453 125 THR A N 1
ATOM 2139 N N B THR A 1 125 ? -20.90434 5.95367 79.29290 0.490 7.73251 125 THR A N 1
ATOM 2140 C CA A THR A 1 125 ? -22.08549 3.67894 78.52164 0.510 8.00359 125 THR A CA 1
ATOM 2141 C CA B THR A 1 125 ? -22.18470 5.32346 79.01706 0.490 8.43785 125 THR A CA 1
ATOM 2142 C C A THR A 1 125 ? -22.57122 3.70216 79.96604 0.510 7.35615 125 THR A C 1
ATOM 2143 C C B THR A 1 125 ? -22.65910 4.62170 80.27734 0.490 7.02979 125 THR A C 1
ATOM 2144 O O A THR A 1 125 ? -21.82455 3.34381 80.88443 0.510 7.99833 125 THR A O 1
ATOM 2145 O O B THR A 1 125 ? -21.88755 3.89617 80.90963 0.490 7.50880 125 THR A O 1
ATOM 2166 N N A THR A 1 126 ? -23.81021 4.15686 80.16192 0.520 7.62986 126 THR A N 1
ATOM 2167 N N B THR A 1 126 ? -23.92873 4.82707 80.62188 0.480 7.34299 126 THR A N 1
ATOM 2168 C CA A THR A 1 126 ? -24.45344 4.07104 81.46622 0.520 7.41405 126 THR A CA 1
ATOM 2169 C CA B THR A 1 126 ? -24.52219 4.22533 81.80689 0.480 7.10612 126 THR A CA 1
ATOM 2170 C C A THR A 1 126 ? -24.91460 2.63559 81.63214 0.520 8.48786 126 THR A C 1
ATOM 2171 C C B THR A 1 126 ? -24.73425 2.72752 81.60161 0.480 7.57459 126 THR A C 1
ATOM 2172 O O A THR A 1 126 ? -25.77328 2.15918 80.88092 0.520 9.84592 126 THR A O 1
ATOM 2173 O O B THR A 1 126 ? -25.22182 2.29797 80.55816 0.480 11.40663 126 THR A O 1
ATOM 2194 N N . LEU A 1 127 ? -24.33838 1.93929 82.59397 1.000 7.20350 127 LEU A N 1
ATOM 2195 C CA . LEU A 1 127 ? -24.48763 0.49547 82.61577 1.000 7.74040 127 LEU A CA 1
ATOM 2196 C C . LEU A 1 127 ? -25.85540 0.07063 83.14290 1.000 7.62197 127 LEU A C 1
ATOM 2197 O O . LEU A 1 127 ? -26.43441 0.70292 84.02981 1.000 8.97476 127 LEU A O 1
ATOM 2213 N N . ASN A 1 128 ? -26.34549 -1.04271 82.60448 1.000 8.09571 128 ASN A N 1
ATOM 2214 C CA . ASN A 1 128 ? -27.37476 -1.84534 83.25178 1.000 8.39838 128 ASN A CA 1
ATOM 2215 C C . ASN A 1 128 ? -26.71330 -3.07603 83.87735 1.000 7.61407 128 ASN A C 1
ATOM 2216 O O . ASN A 1 128 ? -25.59982 -3.45524 83.51876 1.000 7.85884 128 ASN A O 1
ATOM 2227 N N . ASN A 1 129 ? -27.38543 -3.71686 84.82322 1.000 7.70882 129 ASN A N 1
ATOM 2228 C CA A ASN A 1 129 ? -26.87713 -5.00122 85.29100 0.620 8.11150 129 ASN A CA 1
ATOM 2229 C CA B ASN A 1 129 ? -26.87355 -4.99617 85.28991 0.380 6.22443 129 ASN A CA 1
ATOM 2230 C C . ASN A 1 129 ? -26.86233 -5.97968 84.12622 1.000 7.32719 129 ASN A C 1
ATOM 2231 O O . ASN A 1 129 ? -27.76542 -5.97227 83.29173 1.000 8.63788 129 ASN A O 1
ATOM 2252 N N . GLY A 1 130 ? -25.82045 -6.82422 84.07822 1.000 6.71923 130 GLY A N 1
ATOM 2253 C CA . GLY A 1 130 ? -25.70798 -7.80319 83.01912 1.000 6.74555 130 GLY A CA 1
ATOM 2254 C C . GLY A 1 130 ? -24.92231 -7.31012 81.81211 1.000 6.61658 130 GLY A C 1
ATOM 2255 O O . GLY A 1 130 ? -23.86262 -6.68208 81.94588 1.000 7.29035 130 GLY A O 1
ATOM 2259 N N . THR A 1 131 ? -25.43904 -7.59244 80.61925 1.000 6.79029 131 THR A N 1
ATOM 2260 C CA . THR A 1 131 ? -24.70039 -7.36386 79.38422 1.000 6.73239 131 THR A CA 1
ATOM 2261 C C . THR A 1 131 ? -24.82372 -5.92001 78.92245 1.000 6.56921 131 THR A C 1
ATOM 2262 O O . THR A 1 131 ? -25.92643 -5.36223 78.88272 1.000 7.58512 131 THR A O 1
ATOM 2273 N N A ASN A 1 132 ? -23.68663 -5.34589 78.52240 0.510 9.09320 132 ASN A N 1
ATOM 2274 N N B ASN A 1 132 ? -23.69057 -5.31414 78.56288 0.490 5.30590 132 ASN A N 1
ATOM 2275 C CA A ASN A 1 132 ? -23.58978 -3.97576 78.04135 0.510 7.04295 132 ASN A CA 1
ATOM 2276 C CA B ASN A 1 132 ? -23.66556 -3.94771 78.07117 0.490 6.66396 132 ASN A CA 1
ATOM 2277 C C A ASN A 1 132 ? -22.68371 -3.95910 76.82138 0.510 7.35878 132 ASN A C 1
ATOM 2278 C C B ASN A 1 132 ? -22.71212 -3.88065 76.89171 0.490 7.48248 132 ASN A C 1
ATOM 2279 O O A ASN A 1 132 ? -21.55603 -4.45659 76.88398 0.510 9.06424 132 ASN A O 1
ATOM 2280 O O B ASN A 1 132 ? -21.85861 -4.75366 76.70838 0.490 7.73251 132 ASN A O 1
ATOM 2301 N N A THR A 1 133 ? -23.16086 -3.37532 75.72867 0.520 6.15600 133 THR A N 1
ATOM 2302 N N B THR A 1 133 ? -22.83666 -2.80520 76.12130 0.480 7.05085 133 THR A N 1
ATOM 2303 C CA A THR A 1 133 ? -22.40320 -3.34599 74.48728 0.520 6.27707 133 THR A CA 1
ATOM 2304 C CA B THR A 1 133 ? -22.04093 -2.60416 74.92288 0.480 7.53775 133 THR A CA 1
ATOM 2305 C C A THR A 1 133 ? -21.96442 -1.91336 74.22480 0.520 7.00610 133 THR A C 1
ATOM 2306 C C B THR A 1 133 ? -21.39470 -1.22853 74.98444 0.480 6.89030 133 THR A C 1
ATOM 2307 O O A THR A 1 133 ? -22.80153 -1.01595 74.12680 0.520 12.50676 133 THR A O 1
ATOM 2308 O O B THR A 1 133 ? -22.02325 -0.24310 75.39519 0.480 7.89305 133 THR A O 1
ATOM 2329 N N A ILE A 1 134 ? -20.66209 -1.69290 74.10618 0.570 6.51131 134 ILE A N 1
ATOM 2330 N N B ILE A 1 134 ? -20.14695 -1.16223 74.54867 0.430 7.14823 134 ILE A N 1
ATOM 2331 C CA A ILE A 1 134 ? -20.13005 -0.35997 73.86347 0.570 7.99833 134 ILE A CA 1
ATOM 2332 C CA B ILE A 1 134 ? -19.47958 0.09736 74.26140 0.430 8.89580 134 ILE A CA 1
ATOM 2333 C C A ILE A 1 134 ? -19.73138 -0.29830 72.39551 0.570 7.07716 134 ILE A C 1
ATOM 2334 C C B ILE A 1 134 ? -19.15004 0.09888 72.77623 0.430 6.91135 134 ILE A C 1
ATOM 2335 O O A ILE A 1 134 ? -18.80461 -1.02319 71.98632 0.570 7.24561 134 ILE A O 1
ATOM 2336 O O B ILE A 1 134 ? -18.24273 -0.60615 72.33240 0.430 6.86398 134 ILE A O 1
ATOM 2367 N N A PRO A 1 135 ? -20.38079 0.53434 71.57970 0.510 7.59302 135 PRO A N 1
ATOM 2368 N N B PRO A 1 135 ? -19.91575 0.83860 71.95542 0.490 9.49851 135 PRO A N 1
ATOM 2369 C CA A PRO A 1 135 ? -20.08258 0.51635 70.15705 0.510 7.98780 135 PRO A CA 1
ATOM 2370 C CA B PRO A 1 135 ? -19.82225 0.63162 70.50681 0.490 16.90203 135 PRO A CA 1
ATOM 2371 C C A PRO A 1 135 ? -19.10751 1.60482 69.71016 0.510 8.15098 135 PRO A C 1
ATOM 2372 C C B PRO A 1 135 ? -18.92774 1.64175 69.80881 0.490 8.67999 135 PRO A C 1
ATOM 2373 O O A PRO A 1 135 ? -19.04310 2.71354 70.26184 0.510 8.22204 135 PRO A O 1
ATOM 2374 O O B PRO A 1 135 ? -18.73537 2.76312 70.29928 0.490 9.63273 135 PRO A O 1
ATOM 2395 N N . PHE A 1 136 ? -18.35440 1.23447 68.66985 1.000 7.81409 136 PHE A N 1
ATOM 2396 C CA . PHE A 1 136 ? -17.30782 2.01580 68.02244 1.000 7.16402 136 PHE A CA 1
ATOM 2397 C C . PHE A 1 136 ? -17.37006 1.81445 66.50920 1.000 7.46405 136 PHE A C 1
ATOM 2398 O O . PHE A 1 136 ? -18.05301 0.92317 65.99617 1.000 8.05886 136 PHE A O 1
ATOM 2415 N N A GLN A 1 137 ? -16.61717 2.61858 65.76480 0.460 9.31427 137 GLN A N 1
ATOM 2416 N N B GLN A 1 137 ? -16.58257 2.62757 65.81547 0.540 7.52722 137 GLN A N 1
ATOM 2417 C CA A GLN A 1 137 ? -16.37497 2.30409 64.35758 0.460 9.09583 137 GLN A CA 1
ATOM 2418 C CA B GLN A 1 137 ? -16.24605 2.35980 64.42819 0.540 8.06149 137 GLN A CA 1
ATOM 2419 C C A GLN A 1 137 ? -14.94002 2.68873 64.01104 0.460 9.79065 137 GLN A C 1
ATOM 2420 C C B GLN A 1 137 ? -14.75363 2.49462 64.21172 0.540 8.01149 137 GLN A C 1
ATOM 2421 O O A GLN A 1 137 ? -14.39549 3.63902 64.58268 0.460 13.79113 137 GLN A O 1
ATOM 2422 O O B GLN A 1 137 ? -14.04305 3.17960 64.95194 0.540 7.22192 137 GLN A O 1
ATOM 2449 N N . ALA A 1 138 ? -14.30638 1.89894 63.12462 1.000 8.62735 138 ALA A N 1
ATOM 2450 C CA . ALA A 1 138 ? -12.98731 2.19673 62.58004 1.000 9.14057 138 ALA A CA 1
ATOM 2451 C C . ALA A 1 138 ? -13.18461 2.68131 61.14893 1.000 8.01675 138 ALA A C 1
ATOM 2452 O O . ALA A 1 138 ? -14.08906 2.21497 60.45317 1.000 9.26953 138 ALA A O 1
ATOM 2460 N N . ARG A 1 139 ? -12.34460 3.60994 60.69403 1.000 7.69040 139 ARG A N 1
ATOM 2461 C CA . ARG A 1 139 ? -12.46096 4.11860 59.33270 1.000 7.99043 139 ARG A CA 1
ATOM 2462 C C . ARG A 1 139 ? -11.08147 4.52515 58.82310 1.000 7.76672 139 ARG A C 1
ATOM 2463 O O . ARG A 1 139 ? -10.17360 4.80296 59.59507 1.000 8.80106 139 ARG A O 1
ATOM 2484 N N . TYR A 1 140 ? -10.93112 4.57473 57.50919 1.000 7.71935 140 TYR A N 1
ATOM 2485 C CA . TYR A 1 140 ? -9.71651 5.13688 56.92650 1.000 7.92727 140 TYR A CA 1
ATOM 2486 C C . TYR A 1 140 ? -9.72664 6.65870 57.00982 1.000 8.34837 140 TYR A C 1
ATOM 2487 O O . TYR A 1 140 ? -10.77266 7.30356 56.89195 1.000 9.52483 140 TYR A O 1
ATOM 2505 N N . TYR A 1 141 ? -8.52568 7.22543 57.17769 1.000 8.40890 141 TYR A N 1
ATOM 2506 C CA . TYR A 1 141 ? -8.29933 8.67044 57.21496 1.000 8.96950 141 TYR A CA 1
ATOM 2507 C C . TYR A 1 141 ? -7.00782 8.96973 56.45805 1.000 8.71157 141 TYR A C 1
ATOM 2508 O O . TYR A 1 141 ? -5.93950 8.46706 56.81537 1.000 9.48798 141 TYR A O 1
ATOM 2526 N N . ALA A 1 142 ? -7.10467 9.78376 55.40526 1.000 9.62484 142 ALA A N 1
ATOM 2527 C CA . ALA A 1 142 ? -5.94717 10.15936 54.59823 1.000 10.56442 142 ALA A CA 1
ATOM 2528 C C . ALA A 1 142 ? -5.22838 11.35814 55.21638 1.000 11.03027 142 ALA A C 1
ATOM 2529 O O . ALA A 1 142 ? -5.87462 12.30684 55.66206 1.000 13.22001 142 ALA A O 1
ATOM 2536 N N . ILE A 1 143 ? -3.88976 11.32154 55.21477 1.000 11.31978 143 ILE A N 1
ATOM 2537 C CA . ILE A 1 143 ? -3.05883 12.44480 55.66562 1.000 12.59625 143 ILE A CA 1
ATOM 2538 C C . ILE A 1 143 ? -2.40233 13.16971 54.49671 1.000 14.17802 143 ILE A C 1
ATOM 2539 O O . ILE A 1 143 ? -1.57078 14.06201 54.69565 1.000 17.23365 143 ILE A O 1
ATOM 2555 N N . GLY A 1 144 ? -2.76960 12.79371 53.28156 1.000 13.57005 144 GLY A N 1
ATOM 2556 C CA . GLY A 1 144 ? -2.21125 13.33684 52.06246 1.000 14.36225 144 GLY A CA 1
ATOM 2557 C C . GLY A 1 144 ? -2.82081 12.54409 50.92942 1.000 12.77785 144 GLY A C 1
ATOM 2558 O O . GLY A 1 144 ? -3.85856 11.90037 51.10971 1.000 14.53332 144 GLY A O 1
ATOM 2562 N N . GLU A 1 145 ? -2.16481 12.56114 49.78029 1.000 14.36225 145 GLU A N 1
ATOM 2563 C CA A GLU A 1 145 ? -2.61562 11.75275 48.65466 0.400 12.45676 145 GLU A CA 1
ATOM 2564 C CA B GLU A 1 145 ? -2.62105 11.75072 48.65683 0.600 15.80453 145 GLU A CA 1
ATOM 2565 C C . GLU A 1 145 ? -2.26299 10.29777 48.93025 1.000 12.68310 145 GLU A C 1
ATOM 2566 O O . GLU A 1 145 ? -1.08565 9.92505 48.90909 1.000 15.37816 145 GLU A O 1
ATOM 2589 N N . ALA A 1 146 ? -3.27356 9.47850 49.21221 1.000 12.16725 146 ALA A N 1
ATOM 2590 C CA . ALA A 1 146 ? -3.01846 8.08229 49.52192 1.000 11.19345 146 ALA A CA 1
ATOM 2591 C C . ALA A 1 146 ? -2.40494 7.37784 48.32127 1.000 11.20397 146 ALA A C 1
ATOM 2592 O O . ALA A 1 146 ? -2.73050 7.66840 47.16771 1.000 12.73047 146 ALA A O 1
ATOM 2599 N N . THR A 1 147 ? -1.52874 6.42871 48.60805 1.000 12.22778 147 THR A N 1
ATOM 2600 C CA . THR A 1 147 ? -0.94313 5.57352 47.59595 1.000 11.04606 147 THR A CA 1
ATOM 2601 C C . THR A 1 147 ? -1.36217 4.12707 47.83791 1.000 10.25386 147 THR A C 1
ATOM 2602 O O . THR A 1 147 ? -1.74149 3.75506 48.95577 1.000 11.45137 147 THR A O 1
ATOM 2613 N N . PRO A 1 148 ? -1.34532 3.29581 46.80000 1.000 10.82235 148 PRO A N 1
ATOM 2614 C CA . PRO A 1 148 ? -1.98615 1.98070 46.89903 1.000 10.74603 148 PRO A CA 1
ATOM 2615 C C . PRO A 1 148 ? -1.14947 0.95068 47.65356 1.000 11.46980 148 PRO A C 1
ATOM 2616 O O . PRO A 1 148 ? 0.08046 1.02326 47.72007 1.000 13.27001 148 PRO A O 1
ATOM 2627 N N . GLY A 1 149 ? -1.84689 -0.04305 48.18973 1.000 11.01711 149 GLY A N 1
ATOM 2628 C CA . GLY A 1 149 ? -1.20357 -1.19271 48.80053 1.000 12.38570 149 GLY A CA 1
ATOM 2629 C C . GLY A 1 149 ? -2.02338 -1.73377 49.95705 1.000 11.49348 149 GLY A C 1
ATOM 2630 O O . GLY A 1 149 ? -3.11246 -1.25772 50.25532 1.000 11.96722 149 GLY A O 1
ATOM 2634 N N . ALA A 1 150 ? -1.45660 -2.74759 50.61758 1.000 11.78299 150 ALA A N 1
ATOM 2635 C CA . ALA A 1 150 ? -2.10938 -3.38356 51.75672 1.000 12.12251 150 ALA A CA 1
ATOM 2636 C C . ALA A 1 150 ? -2.19624 -2.42204 52.93565 1.000 11.48032 150 ALA A C 1
ATOM 2637 O O . ALA A 1 150 ? -1.34968 -1.54594 53.11350 1.000 11.68561 150 ALA A O 1
ATOM 2644 N N . ALA A 1 151 ? -3.21150 -2.62581 53.77100 1.000 12.59888 151 ALA A N 1
ATOM 2645 C CA . ALA A 1 151 ? -3.39942 -1.81385 54.96721 1.000 11.61192 151 ALA A CA 1
ATOM 2646 C C . ALA A 1 151 ? -3.84801 -2.70424 56.11163 1.000 10.87499 151 ALA A C 1
ATOM 2647 O O . ALA A 1 151 ? -4.91503 -3.32128 56.05238 1.000 14.56227 151 ALA A O 1
ATOM 2654 N N . ASN A 1 152 ? -3.04481 -2.75939 57.15944 1.000 9.94067 152 ASN A N 1
ATOM 2655 C CA . ASN A 1 152 ? -3.40171 -3.47009 58.37296 1.000 10.01436 152 ASN A CA 1
ATOM 2656 C C . ASN A 1 152 ? -2.98147 -2.60190 59.54630 1.000 9.46692 152 ASN A C 1
ATOM 2657 O O . ASN A 1 152 ? -2.06305 -1.79616 59.41030 1.000 9.98014 152 ASN A O 1
ATOM 2668 N N . ALA A 1 153 ? -3.64141 -2.75813 60.69232 1.000 9.54062 153 ALA A N 1
ATOM 2669 C CA . ALA A 1 153 ? -3.30219 -1.94696 61.84979 1.000 9.21953 153 ALA A CA 1
ATOM 2670 C C . ALA A 1 153 ? -3.60896 -2.72176 63.12425 1.000 8.82474 153 ALA A C 1
ATOM 2671 O O . ALA A 1 153 ? -4.29784 -3.75217 63.11435 1.000 9.87224 153 ALA A O 1
ATOM 2678 N N . ASP A 1 154 ? -3.09510 -2.19939 64.23315 1.000 9.67748 154 ASP A N 1
ATOM 2679 C CA . ASP A 1 154 ? -3.22636 -2.84558 65.52971 1.000 9.03003 154 ASP A CA 1
ATOM 2680 C C . ASP A 1 154 ? -3.37595 -1.78867 66.60836 1.000 8.38785 154 ASP A C 1
ATOM 2681 O O . ASP A 1 154 ? -2.74346 -0.73328 66.54260 1.000 10.07489 154 ASP A O 1
ATOM 2690 N N . ALA A 1 155 ? -4.17775 -2.09032 67.62128 1.000 7.81409 155 ALA A N 1
ATOM 2691 C CA . ALA A 1 155 ? -4.30088 -1.22789 68.78337 1.000 7.32456 155 ALA A CA 1
ATOM 2692 C C . ALA A 1 155 ? -4.68214 -2.08636 69.97462 1.000 6.92978 155 ALA A C 1
ATOM 2693 O O . ALA A 1 155 ? -5.19206 -3.20455 69.83067 1.000 7.90095 155 ALA A O 1
ATOM 2700 N N . THR A 1 156 ? -4.46212 -1.52702 71.16062 1.000 6.61658 156 THR A N 1
ATOM 2701 C CA . THR A 1 156 ? -4.95042 -2.13711 72.38505 1.000 6.48236 156 THR A CA 1
ATOM 2702 C C . THR A 1 156 ? -5.96350 -1.20241 73.04594 1.000 6.34023 156 THR A C 1
ATOM 2703 O O . THR A 1 156 ? -6.02459 -0.00966 72.73804 1.000 7.02979 156 THR A O 1
ATOM 2714 N N . PHE A 1 157 ? -6.77446 -1.76266 73.93789 1.000 6.81134 157 PHE A N 1
ATOM 2715 C CA . PHE A 1 157 ? -7.77672 -0.96661 74.62180 1.000 6.83240 157 PHE A CA 1
ATOM 2716 C C . PHE A 1 157 ? -7.80639 -1.26672 76.11455 1.000 7.18770 157 PHE A C 1
ATOM 2717 O O . PHE A 1 157 ? -7.35908 -2.31933 76.58863 1.000 8.65367 157 PHE A O 1
ATOM 2734 N N . LYS A 1 158 ? -8.37202 -0.29741 76.84101 1.000 7.35878 158 LYS A N 1
ATOM 2735 C CA A LYS A 1 158 ? -8.56646 -0.37854 78.27714 0.680 10.20912 158 LYS A CA 1
ATOM 2736 C CA B LYS A 1 158 ? -8.56120 -0.36624 78.28047 0.320 11.45400 158 LYS A CA 1
ATOM 2737 C C . LYS A 1 158 ? -9.97270 0.10672 78.58450 1.000 7.78251 158 LYS A C 1
ATOM 2738 O O . LYS A 1 158 ? -10.50111 0.96834 77.89311 1.000 9.10372 158 LYS A O 1
ATOM 2766 N N A VAL A 1 159 ? -10.53409 -0.36965 79.68418 0.550 10.09068 159 VAL A N 1
ATOM 2767 N N B VAL A 1 159 ? -10.60181 -0.50396 79.58650 0.450 11.43032 159 VAL A N 1
ATOM 2768 C CA A VAL A 1 159 ? -11.86372 0.03437 80.11165 0.550 8.76158 159 VAL A CA 1
ATOM 2769 C CA B VAL A 1 159 ? -11.94359 -0.13388 80.02395 0.450 10.48284 159 VAL A CA 1
ATOM 2770 C C A VAL A 1 159 ? -11.71696 0.75582 81.44458 0.550 8.91423 159 VAL A C 1
ATOM 2771 C C B VAL A 1 159 ? -11.83085 0.50694 81.39628 0.450 10.08805 159 VAL A C 1
ATOM 2772 O O A VAL A 1 159 ? -11.00003 0.28707 82.33927 0.550 12.80943 159 VAL A O 1
ATOM 2773 O O B VAL A 1 159 ? -11.23362 -0.06956 82.31531 0.450 12.34095 159 VAL A O 1
ATOM 2798 N N A GLN A 1 160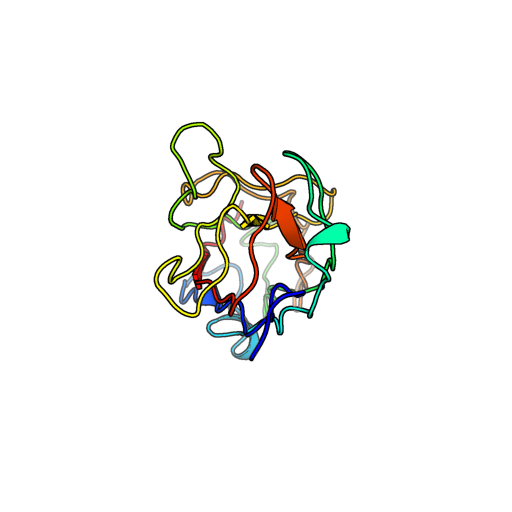 ? -12.38660 1.89647 81.57318 0.510 7.23508 160 GLN A N 1
ATOM 2799 N N B GLN A 1 160 ? -12.40279 1.69817 81.52922 0.490 8.81158 160 GLN A N 1
ATOM 2800 C CA A GLN A 1 160 ? -12.43893 2.64747 82.81573 0.510 6.74555 160 GLN A CA 1
ATOM 2801 C CA B GLN A 1 160 ? -12.43596 2.42419 82.78597 0.490 13.14105 160 GLN A CA 1
ATOM 2802 C C A GLN A 1 160 ? -13.86627 2.64376 83.32455 0.510 8.17203 160 GLN A C 1
ATOM 2803 C C B GLN A 1 160 ? -13.86788 2.48567 83.28978 0.490 7.34562 160 GLN A C 1
ATOM 2804 O O A GLN A 1 160 ? -14.79494 2.99200 82.59078 0.510 8.06149 160 GLN A O 1
ATOM 2805 O O B GLN A 1 160 ? -14.80184 2.70873 82.51813 0.490 7.96411 160 GLN A O 1
ATOM 2832 N N . TYR A 1 161 ? 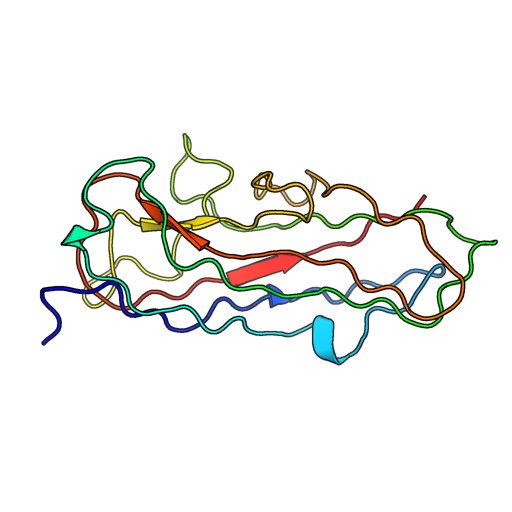-14.02039 2.30507 84.59392 1.000 7.93779 161 TYR A N 1
ATOM 2833 C CA . TYR A 1 161 ? -15.30527 2.25842 85.25118 1.000 8.09834 161 TYR A CA 1
ATOM 2834 C C . TYR A 1 161 ? -15.38567 3.37047 86.28316 1.000 8.55366 161 TYR A C 1
ATOM 2835 O O . TYR A 1 161 ? -14.36991 3.80015 86.83556 1.000 9.77486 161 TYR A O 1
ATOM 2854 N N . GLN A 1 162 ? -16.61768 3.78291 86.57969 1.000 8.87212 162 GLN A N 1
ATOM 2855 C CA A GLN A 1 162 ? -16.88967 4.73039 87.65624 0.650 8.43259 162 GLN A CA 1
ATOM 2856 C CA B GLN A 1 162 ? -16.87657 4.72729 87.65899 0.350 28.20338 162 GLN A CA 1
ATOM 2857 C C . GLN A 1 162 ? -18.18974 4.35746 88.35661 1.000 9.59589 162 GLN A C 1
ATOM 2858 O O . GLN A 1 162 ? -19.11967 3.94022 87.65982 1.000 9.78275 162 GLN A O 1
#

Nearest PDB structures (foldseek):
  5lp9-assembly1_A  TM=1.006E+00  e=2.105E-36  Shigella flexneri
  6r7e-assembly1_A  TM=9.697E-01  e=1.734E-27  Escherichia coli
  6s09-assembly2_A  TM=9.785E-01  e=2.902E-21  Escherichia coli
  6s09-assembly6_E  TM=9.821E-01  e=6.077E-21  Escherichia coli
  6erj-assembly1_B  TM=9.273E-01  e=1.236E-21  Salmonella enterica subsp. enterica serovar Paratyphi A str. ATCC 9150